Protein AF-A0A957X1T7-F1 (afdb_monomer)

Structure (mmCIF, N/CA/C/O backbone):
data_AF-A0A957X1T7-F1
#
_entry.id   AF-A0A957X1T7-F1
#
loop_
_atom_site.group_PDB
_atom_site.id
_atom_site.type_symbol
_atom_site.label_atom_id
_atom_site.label_alt_id
_atom_site.label_comp_id
_atom_site.label_asym_id
_atom_site.label_entity_id
_atom_site.label_seq_id
_atom_site.pdbx_PDB_ins_code
_atom_site.Cartn_x
_atom_site.Cartn_y
_atom_site.Cartn_z
_atom_site.occupancy
_atom_site.B_iso_or_equiv
_atom_site.auth_seq_id
_atom_site.auth_comp_id
_atom_site.auth_asym_id
_atom_site.auth_atom_id
_atom_site.pdbx_PDB_model_num
ATOM 1 N N . ARG A 1 1 ? -14.589 39.639 -14.408 1.00 33.56 1 ARG A N 1
ATOM 2 C CA . ARG A 1 1 ? -14.908 38.896 -15.650 1.00 33.56 1 ARG A CA 1
ATOM 3 C C . ARG A 1 1 ? -14.016 37.658 -15.663 1.00 33.56 1 ARG A C 1
ATOM 5 O O . ARG A 1 1 ? -12.829 37.805 -15.428 1.00 33.56 1 ARG A O 1
ATOM 12 N N . SER A 1 2 ? -14.650 36.498 -15.809 1.00 40.44 2 SER A N 1
ATOM 13 C CA . SER A 1 2 ? -14.153 35.128 -16.058 1.00 40.44 2 SER A CA 1
ATOM 14 C C . SER A 1 2 ? -13.157 35.053 -17.248 1.00 40.44 2 SER A C 1
ATOM 16 O O . SER A 1 2 ? -13.002 36.063 -17.928 1.00 40.44 2 SER A O 1
ATOM 18 N N . VAL A 1 3 ? -12.431 33.973 -17.596 1.00 33.75 3 VAL A N 1
ATOM 19 C CA . VAL A 1 3 ? -12.669 32.506 -17.584 1.00 33.75 3 VAL A CA 1
ATOM 20 C C . VAL A 1 3 ? -11.302 31.768 -17.697 1.00 33.75 3 VAL A C 1
ATOM 22 O O . VAL A 1 3 ? -10.344 32.360 -18.188 1.00 33.75 3 VAL A O 1
ATOM 25 N N . GLY A 1 4 ? -11.216 30.502 -17.260 1.00 40.44 4 GLY A N 1
ATOM 26 C CA . GLY A 1 4 ? -9.993 29.682 -17.194 1.00 40.44 4 GLY A CA 1
ATOM 27 C C . GLY A 1 4 ? -9.458 29.046 -18.488 1.00 40.44 4 GLY A C 1
ATOM 28 O O . GLY A 1 4 ? -10.036 29.173 -19.564 1.00 40.44 4 GLY A O 1
ATOM 29 N N . LEU A 1 5 ? -8.340 28.324 -18.335 1.00 37.88 5 LEU A N 1
ATOM 30 C CA . LEU A 1 5 ? -7.711 27.476 -19.354 1.00 37.88 5 LEU A CA 1
ATOM 31 C C . LEU A 1 5 ? -7.152 26.209 -18.676 1.00 37.88 5 LEU A C 1
ATOM 33 O O . LEU A 1 5 ? -5.966 26.085 -18.393 1.00 37.88 5 LEU A O 1
ATOM 37 N N . GLY A 1 6 ? -8.052 25.288 -18.345 1.00 34.44 6 GLY A N 1
ATOM 38 C CA . GLY A 1 6 ? -7.732 23.913 -17.975 1.00 34.44 6 GLY A CA 1
ATOM 39 C C . GLY A 1 6 ? -8.401 22.968 -18.971 1.00 34.44 6 GLY A C 1
ATOM 40 O O . GLY A 1 6 ? -9.507 23.250 -19.425 1.00 34.44 6 GLY A O 1
ATOM 41 N N . ALA A 1 7 ? -7.726 21.857 -19.266 1.00 33.38 7 ALA A N 1
ATOM 42 C CA . ALA A 1 7 ? -8.172 20.719 -20.077 1.00 33.38 7 ALA A CA 1
ATOM 43 C C . ALA A 1 7 ? -8.191 20.900 -21.610 1.00 33.38 7 ALA A C 1
ATOM 45 O O . ALA A 1 7 ? -9.208 21.229 -22.212 1.00 33.38 7 ALA A O 1
ATOM 46 N N . ALA A 1 8 ? -7.079 20.524 -22.252 1.00 32.62 8 ALA A N 1
ATOM 47 C CA . ALA A 1 8 ? -7.104 19.887 -23.570 1.00 32.62 8 ALA A CA 1
ATOM 48 C C . ALA A 1 8 ? -5.805 19.103 -23.820 1.00 32.62 8 ALA A C 1
ATOM 50 O O . ALA A 1 8 ? -4.896 19.605 -24.464 1.00 32.62 8 ALA A O 1
ATOM 51 N N . TYR A 1 9 ? -5.729 17.861 -23.345 1.00 32.88 9 TYR A N 1
ATOM 52 C CA . TYR A 1 9 ? -4.928 16.826 -24.006 1.00 32.88 9 TYR A CA 1
ATOM 53 C C . TYR A 1 9 ? -5.680 15.505 -23.896 1.00 32.88 9 TYR A C 1
ATOM 55 O O . TYR A 1 9 ? -5.432 14.678 -23.027 1.00 32.88 9 TYR A O 1
ATOM 63 N N . TYR A 1 10 ? -6.664 15.337 -24.778 1.00 31.23 10 TYR A N 1
ATOM 64 C CA . TYR A 1 10 ? -7.275 14.040 -25.022 1.00 31.23 10 TYR A CA 1
ATOM 65 C C . TYR A 1 10 ? -6.931 13.588 -26.436 1.00 31.23 10 TYR A C 1
ATOM 67 O O . TYR A 1 10 ? -7.211 14.284 -27.407 1.00 31.23 10 TYR A O 1
ATOM 75 N N . GLY A 1 11 ? -6.378 12.380 -26.509 1.00 36.84 11 GLY A N 1
ATOM 76 C CA . GLY A 1 11 ? -6.602 11.450 -27.604 1.00 36.84 11 GLY A CA 1
ATOM 77 C C . GLY A 1 11 ? -5.792 11.673 -28.873 1.00 36.84 11 GLY A C 1
ATOM 78 O O . GLY A 1 11 ? -6.264 12.325 -29.789 1.00 36.84 11 GLY A O 1
ATOM 79 N N . MET A 1 12 ? -4.682 10.946 -29.004 1.00 37.78 12 MET A N 1
ATOM 80 C CA . MET A 1 12 ? -4.426 10.142 -30.205 1.00 37.78 12 MET A CA 1
ATOM 81 C C . MET A 1 12 ? -3.361 9.078 -29.925 1.00 37.78 12 MET A C 1
ATOM 83 O O . MET A 1 12 ? -2.168 9.334 -29.991 1.00 37.78 12 MET A O 1
ATOM 87 N N . ALA A 1 13 ? -3.804 7.845 -29.693 1.00 39.22 13 ALA A N 1
ATOM 88 C CA . ALA A 1 13 ? -3.001 6.667 -29.998 1.00 39.22 13 ALA A CA 1
ATOM 89 C C . ALA A 1 13 ? -3.938 5.569 -30.508 1.00 39.22 13 ALA A C 1
ATOM 91 O O . ALA A 1 13 ? -4.373 4.678 -29.783 1.00 39.22 13 ALA A O 1
ATOM 92 N N . ARG A 1 14 ? -4.303 5.663 -31.790 1.00 44.81 14 ARG A N 1
ATOM 93 C CA . ARG A 1 14 ? -4.906 4.549 -32.521 1.00 44.81 14 ARG A CA 1
ATOM 94 C C . ARG A 1 14 ? -3.991 4.160 -33.673 1.00 44.81 14 ARG A C 1
ATOM 96 O O . ARG A 1 14 ? -3.631 4.997 -34.487 1.00 44.81 14 ARG A O 1
ATOM 103 N N . LYS A 1 15 ? -3.761 2.847 -33.758 1.00 50.69 15 LYS A N 1
ATOM 104 C CA . LYS A 1 15 ? -3.201 2.086 -34.885 1.00 50.69 15 LYS A CA 1
ATOM 105 C C . LYS A 1 15 ? -1.721 2.319 -35.196 1.00 50.69 15 LYS A C 1
ATOM 107 O O . LYS A 1 15 ? -1.357 3.100 -36.062 1.00 50.69 15 LYS A O 1
ATOM 112 N N . GLY A 1 16 ? -0.897 1.443 -34.637 1.00 36.62 16 GLY A N 1
ATOM 113 C CA . GLY A 1 16 ? 0.382 1.069 -35.221 1.00 36.62 16 GLY A CA 1
ATOM 114 C C . GLY A 1 16 ? 0.704 -0.356 -34.807 1.00 36.62 16 GLY A C 1
ATOM 115 O O . GLY A 1 16 ? 0.506 -0.718 -33.652 1.00 36.62 16 GLY A O 1
ATOM 116 N N . ARG A 1 17 ? 1.162 -1.180 -35.748 1.00 48.28 17 ARG A N 1
ATOM 117 C CA . ARG A 1 17 ? 1.794 -2.481 -35.491 1.00 48.28 17 ARG A CA 1
ATOM 118 C C . ARG A 1 17 ? 3.130 -2.253 -34.767 1.00 48.28 17 ARG A C 1
ATOM 120 O O . ARG A 1 17 ? 4.188 -2.438 -35.351 1.00 48.28 17 ARG A O 1
ATOM 127 N N . GLY A 1 18 ? 3.068 -1.756 -33.538 1.00 37.31 18 GLY A N 1
ATOM 128 C CA . GLY A 1 18 ? 4.209 -1.557 -32.661 1.00 37.31 18 GLY A CA 1
ATOM 129 C C . GLY A 1 18 ? 4.284 -2.727 -31.700 1.00 37.31 18 GLY A C 1
ATOM 130 O O . GLY A 1 18 ? 3.260 -3.172 -31.183 1.00 37.31 18 GLY A O 1
ATOM 131 N N . ILE A 1 19 ? 5.488 -3.244 -31.492 1.00 38.28 19 ILE A N 1
ATOM 132 C CA . ILE A 1 19 ? 5.805 -4.146 -30.388 1.00 38.28 19 ILE A CA 1
ATOM 133 C C . ILE A 1 19 ? 5.172 -3.542 -29.126 1.00 38.28 19 ILE A C 1
ATOM 135 O O . ILE A 1 19 ? 5.505 -2.420 -28.750 1.00 38.28 19 ILE A O 1
ATOM 139 N N . ARG A 1 20 ? 4.201 -4.239 -28.523 1.00 45.84 20 ARG A N 1
ATOM 140 C CA . ARG A 1 20 ? 3.650 -3.870 -27.215 1.00 45.84 20 ARG A CA 1
ATOM 141 C C . ARG A 1 20 ? 4.754 -4.137 -26.202 1.00 45.84 20 ARG A C 1
ATOM 143 O O . ARG A 1 20 ? 4.846 -5.237 -25.670 1.00 45.84 20 ARG A O 1
ATOM 150 N N . ILE A 1 21 ? 5.632 -3.160 -26.001 1.00 49.94 21 ILE A N 1
ATOM 151 C CA . ILE A 1 21 ? 6.463 -3.118 -24.806 1.00 49.94 21 ILE A CA 1
ATOM 152 C C . ILE A 1 21 ? 5.452 -2.930 -23.673 1.00 49.94 21 ILE A C 1
ATOM 154 O O . ILE A 1 21 ? 4.909 -1.839 -23.522 1.00 49.94 21 ILE A O 1
ATOM 158 N N . ARG A 1 22 ? 5.098 -4.006 -22.959 1.00 55.72 22 ARG A N 1
ATOM 159 C CA . ARG A 1 22 ? 4.449 -3.844 -21.656 1.00 55.72 22 ARG A CA 1
ATOM 160 C C . ARG A 1 22 ? 5.495 -3.177 -20.781 1.00 55.72 22 ARG A C 1
ATOM 162 O O . ARG A 1 22 ? 6.548 -3.771 -20.550 1.00 55.72 22 ARG A O 1
ATOM 169 N N . ALA A 1 23 ? 5.276 -1.918 -20.424 1.00 64.12 23 ALA A N 1
ATOM 170 C CA . ALA A 1 23 ? 6.195 -1.236 -19.539 1.00 64.12 23 ALA A CA 1
ATOM 171 C C . ALA A 1 23 ? 5.948 -1.820 -18.144 1.00 64.12 23 ALA A C 1
ATOM 173 O O . ALA A 1 23 ? 4.824 -1.827 -17.654 1.00 64.12 23 ALA A O 1
ATOM 174 N N . GLY A 1 24 ? 6.971 -2.416 -17.537 1.00 75.00 24 GLY A N 1
ATOM 175 C CA . GLY A 1 24 ? 6.911 -2.736 -16.114 1.00 75.00 24 GLY A CA 1
ATOM 176 C C . GLY A 1 24 ? 7.012 -1.452 -15.293 1.00 75.00 24 GLY A C 1
ATOM 177 O O . GLY A 1 24 ? 7.504 -0.435 -15.791 1.00 75.00 24 GLY A O 1
ATOM 178 N N . ALA A 1 25 ? 6.590 -1.495 -14.031 1.00 82.06 25 ALA A N 1
ATOM 179 C CA . ALA A 1 25 ? 6.826 -0.406 -13.091 1.00 82.06 25 ALA A CA 1
ATOM 180 C C . ALA A 1 25 ? 8.323 -0.037 -13.068 1.00 82.06 25 ALA A C 1
ATOM 182 O O . ALA A 1 25 ? 9.179 -0.887 -12.820 1.00 82.06 25 ALA A O 1
ATOM 183 N N . SER A 1 26 ? 8.656 1.224 -13.355 1.00 81.50 26 SER A N 1
ATOM 184 C CA . SER A 1 26 ? 10.048 1.700 -13.424 1.00 81.50 26 SER A CA 1
ATOM 185 C C . SER A 1 26 ? 10.650 2.034 -12.056 1.00 81.50 26 SER A C 1
ATOM 187 O O . SER A 1 26 ? 11.849 2.296 -11.959 1.00 81.50 26 SER A O 1
ATOM 189 N N . ARG A 1 27 ? 9.824 2.021 -11.009 1.00 88.19 27 ARG A N 1
ATOM 190 C CA . ARG A 1 27 ? 10.167 2.258 -9.605 1.00 88.19 27 ARG A CA 1
ATOM 191 C C . ARG A 1 27 ? 9.433 1.231 -8.751 1.00 88.19 27 ARG A C 1
ATOM 193 O O . ARG A 1 27 ? 8.393 0.722 -9.174 1.00 88.19 27 ARG A O 1
ATOM 200 N N . THR A 1 28 ? 9.953 0.965 -7.561 1.00 91.75 28 THR A N 1
ATOM 201 C CA . THR A 1 28 ? 9.211 0.207 -6.549 1.00 91.75 28 THR A CA 1
ATOM 202 C C . THR A 1 28 ? 8.353 1.184 -5.760 1.00 91.75 28 THR A C 1
ATOM 204 O O . THR A 1 28 ? 8.869 2.214 -5.326 1.00 91.75 28 THR A O 1
ATOM 207 N N . TYR A 1 29 ? 7.064 0.892 -5.589 1.00 92.56 29 TYR A N 1
ATOM 208 C CA . TYR A 1 29 ? 6.151 1.733 -4.813 1.00 92.56 29 TYR A CA 1
ATOM 209 C C . TYR A 1 29 ? 5.771 1.066 -3.499 1.00 92.56 29 TYR A C 1
ATOM 211 O O . TYR A 1 29 ? 5.510 -0.140 -3.447 1.00 92.56 29 TYR A O 1
ATOM 219 N N . TYR A 1 30 ? 5.673 1.887 -2.459 1.00 94.00 30 TYR A N 1
ATOM 220 C CA . TYR A 1 30 ? 5.377 1.472 -1.100 1.00 94.00 30 TYR A CA 1
ATOM 221 C C . TYR A 1 30 ? 4.229 2.301 -0.534 1.00 94.00 30 TYR A C 1
ATOM 223 O O . TYR A 1 30 ? 4.070 3.467 -0.883 1.00 94.00 30 TYR A O 1
ATOM 231 N N . ILE A 1 31 ? 3.440 1.709 0.354 1.00 93.12 31 ILE A N 1
ATOM 232 C CA . ILE A 1 31 ? 2.449 2.429 1.152 1.00 93.12 31 ILE A CA 1
ATOM 233 C C . ILE A 1 31 ? 2.961 2.560 2.588 1.00 93.12 31 ILE A C 1
ATOM 235 O O . ILE A 1 31 ? 3.438 1.584 3.171 1.00 93.12 31 ILE A O 1
ATOM 239 N N . GLY A 1 32 ? 2.878 3.764 3.147 1.00 91.06 32 GLY A N 1
ATOM 240 C CA . GLY A 1 32 ? 3.154 4.014 4.556 1.00 91.06 32 GLY A CA 1
ATOM 241 C C . GLY A 1 32 ? 2.121 3.310 5.435 1.00 91.06 32 GLY A C 1
ATOM 242 O O . GLY A 1 32 ? 0.916 3.476 5.244 1.00 91.06 32 GLY A O 1
ATOM 243 N N . VAL A 1 33 ? 2.593 2.514 6.388 1.00 88.19 33 VAL A N 1
ATOM 244 C CA . VAL A 1 33 ? 1.789 1.834 7.404 1.00 88.19 33 VAL A CA 1
ATOM 245 C C . VAL A 1 33 ? 2.346 2.172 8.782 1.00 88.19 33 VAL A C 1
ATOM 247 O O . VAL A 1 33 ? 3.559 2.149 9.002 1.00 88.19 33 VAL A O 1
ATOM 250 N N . GLU A 1 34 ? 1.470 2.510 9.725 1.00 81.19 34 GLU A N 1
ATOM 251 C CA . GLU A 1 34 ? 1.898 2.809 11.091 1.00 81.19 34 GLU A CA 1
ATOM 252 C C . GLU A 1 34 ? 2.437 1.551 11.779 1.00 81.19 34 GLU A C 1
ATOM 254 O O . GLU A 1 34 ? 1.847 0.467 11.714 1.00 81.19 34 GLU A O 1
ATOM 259 N N . SER A 1 35 ? 3.573 1.697 12.458 1.00 69.44 35 SER A N 1
ATOM 260 C CA . SER A 1 35 ? 4.174 0.606 13.218 1.00 69.44 35 SER A CA 1
ATOM 261 C C . SER A 1 35 ? 3.359 0.295 14.470 1.00 69.44 35 SER A C 1
ATOM 263 O O . SER A 1 35 ? 3.017 1.191 15.236 1.00 69.44 35 SER A O 1
ATOM 265 N N . SER A 1 36 ? 3.147 -0.989 14.772 1.00 64.56 36 SER A N 1
ATOM 266 C CA . SER A 1 36 ? 2.538 -1.431 16.042 1.00 64.56 36 SER A CA 1
ATOM 267 C C . SER A 1 36 ? 3.488 -1.338 17.250 1.00 64.56 36 SER A C 1
ATOM 269 O O . SER A 1 36 ? 3.258 -1.986 18.273 1.00 64.56 36 SER A O 1
ATOM 271 N N . MET A 1 37 ? 4.589 -0.588 17.137 1.00 63.03 37 MET A N 1
ATOM 272 C CA . MET A 1 37 ? 5.552 -0.429 18.224 1.00 63.03 37 MET A CA 1
ATOM 273 C C . MET A 1 37 ? 4.969 0.477 19.319 1.00 63.03 37 MET A C 1
ATOM 275 O O . MET A 1 37 ? 4.277 1.446 19.002 1.00 63.03 37 MET A O 1
ATOM 279 N N . PRO A 1 38 ? 5.241 0.203 20.609 1.00 56.69 38 PRO A N 1
ATOM 280 C CA . PRO A 1 38 ? 4.801 1.075 21.690 1.00 56.69 38 PRO A CA 1
ATOM 281 C C . PRO A 1 38 ? 5.328 2.494 21.466 1.00 56.69 38 PRO A C 1
ATOM 283 O O . PRO A 1 38 ? 6.535 2.682 21.312 1.00 56.69 38 PRO A O 1
ATOM 286 N N . ALA A 1 39 ? 4.438 3.487 21.470 1.00 62.75 39 ALA A N 1
ATOM 287 C CA . ALA A 1 39 ? 4.844 4.882 21.374 1.00 62.75 39 ALA A CA 1
ATOM 288 C C . ALA A 1 39 ? 5.774 5.224 22.550 1.00 62.75 39 ALA A C 1
ATOM 290 O O . ALA A 1 39 ? 5.378 5.152 23.717 1.00 62.75 39 ALA A O 1
ATOM 291 N N . VAL A 1 40 ? 7.022 5.578 22.245 1.00 72.62 40 VAL A N 1
ATOM 292 C CA . VAL A 1 40 ? 7.978 6.059 23.244 1.00 72.62 40 VAL A CA 1
ATOM 293 C C . VAL A 1 40 ? 7.771 7.569 23.394 1.00 72.62 40 VAL A C 1
ATOM 295 O O . VAL A 1 40 ? 7.888 8.289 22.402 1.00 72.62 40 VAL A O 1
ATOM 298 N N . PRO A 1 41 ? 7.473 8.090 24.600 1.00 69.69 41 PRO A N 1
ATOM 299 C CA . PRO A 1 41 ? 7.277 9.523 24.799 1.00 69.69 41 PRO A CA 1
ATOM 300 C C . PRO A 1 41 ? 8.472 10.338 24.285 1.00 69.69 41 PRO A C 1
ATOM 302 O O . PRO A 1 41 ? 9.603 10.129 24.718 1.00 69.69 41 PRO A O 1
ATOM 305 N N . GLY A 1 42 ? 8.214 11.276 23.37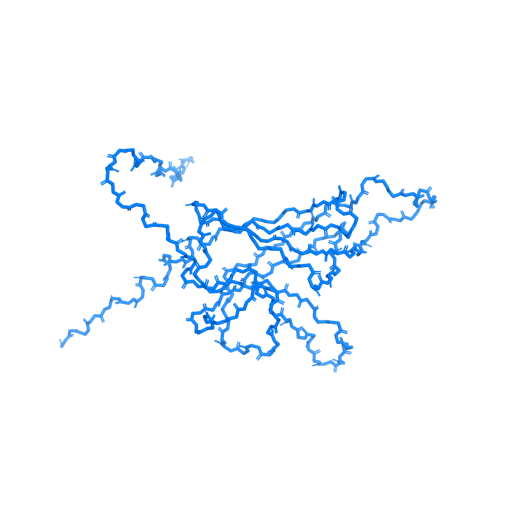1 1.00 72.50 42 GLY A N 1
ATOM 306 C CA . GLY A 1 42 ? 9.239 12.136 22.770 1.00 72.50 42 GLY A CA 1
ATOM 307 C C . GLY A 1 42 ? 9.896 11.591 21.496 1.00 72.50 42 GLY A C 1
ATOM 308 O O . GLY A 1 42 ? 10.692 12.313 20.901 1.00 72.50 42 GLY A O 1
ATOM 309 N N . ILE A 1 43 ? 9.550 10.378 21.051 1.00 68.00 43 ILE A N 1
ATOM 310 C CA . ILE A 1 43 ? 9.973 9.822 19.758 1.00 68.00 43 ILE A CA 1
ATOM 311 C C . ILE A 1 43 ? 8.715 9.612 18.901 1.00 68.00 43 ILE A C 1
ATOM 313 O O . ILE A 1 43 ? 7.795 8.930 19.358 1.00 68.00 43 ILE A O 1
ATOM 317 N N . PRO A 1 44 ? 8.624 10.202 17.694 1.00 63.16 44 PRO A N 1
ATOM 318 C CA . PRO A 1 44 ? 7.501 9.936 16.802 1.00 63.16 44 PRO A CA 1
ATOM 319 C C . PRO A 1 44 ? 7.473 8.450 16.432 1.00 63.16 44 PRO A C 1
ATOM 321 O O . PRO A 1 44 ? 8.519 7.845 16.193 1.00 63.16 44 PRO A O 1
ATOM 324 N N . THR A 1 45 ? 6.281 7.854 16.404 1.00 65.00 45 THR A N 1
ATOM 325 C CA . THR A 1 45 ? 6.106 6.458 15.997 1.00 65.00 45 THR A CA 1
ATOM 326 C C . THR A 1 45 ? 6.616 6.300 14.562 1.00 65.00 45 THR A C 1
ATOM 328 O O . THR A 1 45 ? 6.168 7.044 13.687 1.00 65.00 45 THR A O 1
ATOM 331 N N . PRO A 1 46 ? 7.560 5.383 14.294 1.00 71.31 46 PRO A N 1
ATOM 332 C CA . PRO A 1 46 ? 8.112 5.235 12.956 1.00 71.31 46 PRO A CA 1
ATOM 333 C C . PRO A 1 46 ? 7.036 4.741 11.982 1.00 71.31 46 PRO A C 1
ATOM 335 O O . PRO A 1 46 ? 6.244 3.849 12.308 1.00 71.31 46 PRO A O 1
ATOM 338 N N . VAL A 1 47 ? 7.015 5.315 10.778 1.00 82.00 47 VAL A N 1
ATOM 339 C CA . VAL A 1 47 ? 6.171 4.853 9.669 1.00 82.00 47 VAL A CA 1
ATOM 340 C C . VAL A 1 47 ? 6.955 3.817 8.876 1.00 82.00 47 VAL A C 1
ATOM 342 O O . VAL A 1 47 ? 8.015 4.112 8.320 1.00 82.00 47 VAL A O 1
ATOM 345 N N . ASN A 1 48 ? 6.418 2.606 8.807 1.00 89.81 48 ASN A N 1
ATOM 346 C CA . ASN A 1 48 ? 6.988 1.529 8.014 1.00 89.81 48 ASN A CA 1
ATOM 347 C C . ASN A 1 48 ? 6.482 1.626 6.573 1.00 89.81 48 ASN A C 1
ATOM 349 O O . ASN A 1 48 ? 5.341 2.009 6.329 1.00 89.81 48 ASN A O 1
ATOM 353 N N . ALA A 1 49 ? 7.313 1.257 5.604 1.00 91.69 49 ALA A N 1
ATOM 354 C CA . ALA A 1 49 ? 6.951 1.278 4.194 1.00 91.69 49 ALA A CA 1
ATOM 355 C C . ALA A 1 49 ? 6.689 -0.144 3.698 1.00 91.69 49 ALA A C 1
ATOM 357 O O . ALA A 1 49 ? 7.573 -0.996 3.719 1.00 91.69 49 ALA A O 1
ATOM 358 N N . LEU A 1 50 ? 5.473 -0.424 3.239 1.00 93.44 50 LEU A N 1
ATOM 359 C CA . LEU A 1 50 ? 5.109 -1.729 2.696 1.00 93.44 50 LEU A CA 1
ATOM 360 C C . LEU A 1 50 ? 5.161 -1.706 1.169 1.00 93.44 50 LEU A C 1
ATOM 362 O O . LEU A 1 50 ? 4.399 -0.968 0.550 1.00 93.44 50 LEU A O 1
ATOM 366 N N . CYS A 1 51 ? 5.992 -2.551 0.562 1.00 94.12 51 CYS A N 1
ATOM 367 C CA . CYS A 1 51 ? 6.078 -2.700 -0.887 1.00 94.12 51 CYS A CA 1
ATOM 368 C C . CYS A 1 51 ? 4.733 -3.179 -1.446 1.00 94.12 51 CYS A C 1
ATOM 370 O O . CYS A 1 51 ? 4.266 -4.276 -1.136 1.00 94.12 51 CYS A O 1
ATOM 372 N N . VAL A 1 52 ? 4.102 -2.351 -2.276 1.00 93.25 52 VAL A N 1
ATOM 373 C CA . VAL A 1 52 ? 2.834 -2.666 -2.948 1.00 93.25 52 VAL A CA 1
ATOM 374 C C . VAL A 1 52 ? 3.022 -2.892 -4.440 1.00 93.25 52 VAL A C 1
ATOM 376 O O . VAL A 1 52 ? 2.250 -3.635 -5.034 1.00 93.25 52 VAL A O 1
ATOM 379 N N . VAL A 1 53 ? 4.047 -2.308 -5.058 1.00 92.81 53 VAL A N 1
ATOM 380 C CA . VAL A 1 53 ? 4.364 -2.517 -6.476 1.00 92.81 53 VAL A CA 1
ATOM 381 C C . VAL A 1 53 ? 5.861 -2.769 -6.604 1.00 92.81 53 VAL A C 1
ATOM 383 O O . VAL A 1 53 ? 6.628 -1.809 -6.537 1.00 92.81 53 VAL A O 1
ATOM 386 N N . PRO A 1 54 ? 6.285 -4.024 -6.811 1.00 91.94 54 PRO A N 1
ATOM 387 C CA . PRO A 1 54 ? 7.676 -4.352 -7.096 1.00 91.94 54 PRO A CA 1
ATOM 388 C C . PRO A 1 54 ? 8.166 -3.709 -8.392 1.00 91.94 54 PRO A C 1
ATOM 390 O O . PRO A 1 54 ? 7.403 -3.539 -9.352 1.00 91.94 54 PRO A O 1
ATOM 393 N N . PHE A 1 55 ? 9.465 -3.422 -8.461 1.00 89.25 55 PHE A N 1
ATOM 394 C CA . PHE A 1 55 ? 10.100 -3.016 -9.711 1.00 89.25 55 PHE A CA 1
ATOM 395 C C . PHE A 1 55 ? 9.843 -4.052 -10.817 1.00 89.25 55 PHE A C 1
ATOM 397 O O . PHE A 1 55 ? 9.964 -5.260 -10.619 1.00 89.25 55 PHE A O 1
ATOM 404 N N . GLY A 1 56 ? 9.499 -3.573 -12.011 1.00 85.00 56 GLY A N 1
ATOM 405 C CA . GLY A 1 56 ? 9.224 -4.421 -13.166 1.00 85.00 56 GLY A CA 1
ATOM 406 C C . GLY A 1 56 ? 7.850 -5.095 -13.162 1.00 85.00 56 GLY A C 1
ATOM 407 O O . GLY A 1 56 ? 7.558 -5.819 -14.113 1.00 85.00 56 GLY A O 1
ATOM 408 N N . MET A 1 57 ? 6.991 -4.844 -12.164 1.00 86.06 57 MET A N 1
ATOM 409 C CA . MET A 1 57 ? 5.610 -5.336 -12.159 1.00 86.06 57 MET A CA 1
ATOM 410 C C . MET A 1 57 ? 4.885 -4.893 -13.438 1.00 86.06 57 MET A C 1
ATOM 412 O O . MET A 1 57 ? 4.801 -3.699 -13.725 1.00 86.06 57 MET A O 1
ATOM 416 N N . GLU A 1 58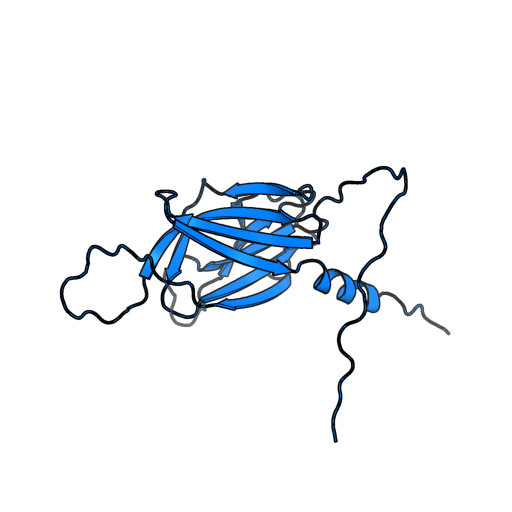 ? 4.404 -5.853 -14.233 1.00 83.94 58 GLU A N 1
ATOM 417 C CA . GLU A 1 58 ? 3.805 -5.569 -15.541 1.00 83.94 58 GLU A CA 1
ATOM 418 C C . GLU A 1 58 ? 2.491 -4.783 -15.392 1.00 83.94 58 GLU A C 1
ATOM 420 O O . GLU A 1 58 ? 1.626 -5.135 -14.584 1.00 83.94 58 GLU A O 1
ATOM 425 N N . GLU A 1 59 ? 2.297 -3.753 -16.218 1.00 81.88 59 GLU A N 1
ATOM 426 C CA . GLU A 1 59 ? 1.013 -3.050 -16.325 1.00 81.88 59 GLU A CA 1
ATOM 427 C C . GLU A 1 59 ? -0.152 -4.034 -16.551 1.00 81.88 59 GLU A C 1
ATOM 429 O O . GLU A 1 59 ? -0.092 -4.949 -17.377 1.00 81.88 59 GLU A O 1
ATOM 434 N N . GLY A 1 60 ? -1.237 -3.835 -15.806 1.00 82.75 60 GLY A N 1
ATOM 435 C CA . GLY A 1 60 ? -2.429 -4.680 -15.817 1.00 82.75 60 GLY A CA 1
ATOM 436 C C . GLY A 1 60 ? -2.374 -5.877 -14.863 1.00 82.75 60 GLY A C 1
ATOM 437 O O . GLY A 1 60 ? -3.406 -6.530 -14.685 1.00 82.75 60 GLY A O 1
ATOM 438 N N . THR A 1 61 ? -1.228 -6.153 -14.231 1.00 83.94 61 THR A N 1
ATOM 439 C CA . THR A 1 61 ? -1.094 -7.209 -13.215 1.00 83.94 61 THR A CA 1
ATOM 440 C C . THR A 1 61 ? -1.460 -6.714 -11.821 1.00 83.94 61 THR A C 1
ATOM 442 O O . THR A 1 61 ? -1.445 -5.513 -11.545 1.00 83.94 61 THR A O 1
ATOM 445 N N . SER A 1 62 ? -1.819 -7.654 -10.947 1.00 90.44 62 SER A N 1
ATOM 446 C CA . SER A 1 62 ? -2.154 -7.403 -9.547 1.00 90.44 62 SER A CA 1
ATOM 447 C C . SER A 1 62 ? -1.285 -8.242 -8.617 1.00 90.44 62 SER A C 1
ATOM 449 O O . SER A 1 62 ? -0.944 -9.375 -8.963 1.00 90.44 62 SER A O 1
ATOM 451 N N . ALA A 1 63 ? -0.977 -7.713 -7.436 1.00 90.81 63 ALA A N 1
ATOM 452 C CA . ALA A 1 63 ? -0.289 -8.431 -6.372 1.00 90.81 63 ALA A CA 1
ATOM 453 C C . ALA A 1 63 ? -1.188 -8.525 -5.131 1.00 90.81 63 ALA A C 1
ATOM 455 O O . ALA A 1 63 ? -1.730 -7.526 -4.657 1.00 90.81 63 ALA A O 1
ATOM 456 N N . ASP A 1 64 ? -1.339 -9.742 -4.612 1.00 92.81 64 ASP A N 1
ATOM 457 C CA . ASP A 1 64 ? -2.125 -10.042 -3.417 1.00 92.81 64 ASP A CA 1
ATOM 458 C C . ASP A 1 64 ? -1.182 -10.173 -2.213 1.00 92.81 64 ASP A C 1
ATOM 460 O O . ASP A 1 64 ? -0.425 -11.137 -2.115 1.00 92.81 64 ASP A O 1
ATOM 464 N N . ILE A 1 65 ? -1.256 -9.238 -1.268 1.00 92.19 65 ILE A N 1
ATOM 465 C CA . ILE A 1 65 ? -0.452 -9.224 -0.040 1.00 92.19 65 ILE A CA 1
ATOM 466 C C . ILE A 1 65 ? -1.284 -9.852 1.081 1.00 92.19 65 ILE A C 1
ATOM 468 O O . ILE A 1 65 ? -1.886 -9.162 1.903 1.00 92.19 65 ILE A O 1
ATOM 472 N N . ARG A 1 66 ? -1.367 -11.187 1.087 1.00 89.94 66 ARG A N 1
ATOM 473 C CA . ARG A 1 66 ? -2.164 -11.965 2.064 1.00 89.94 66 ARG A CA 1
ATOM 474 C C . ARG A 1 66 ? -1.363 -12.460 3.263 1.00 89.94 66 ARG A C 1
ATOM 476 O O . ARG A 1 66 ? -1.933 -12.964 4.223 1.00 89.94 66 ARG A O 1
ATOM 483 N N . GLN A 1 67 ? -0.043 -12.342 3.199 1.00 85.75 67 GLN A N 1
ATOM 484 C CA . GLN A 1 67 ? 0.885 -12.774 4.241 1.00 85.75 67 GLN A CA 1
ATOM 485 C C . GLN A 1 67 ? 0.871 -11.877 5.488 1.00 85.75 67 GLN A C 1
ATOM 487 O O . GLN A 1 67 ? 1.470 -12.238 6.498 1.00 85.75 67 GLN A O 1
ATOM 492 N N . LYS A 1 68 ? 0.230 -10.704 5.417 1.00 84.19 68 LYS A N 1
ATOM 493 C CA . LYS A 1 68 ? 0.154 -9.717 6.497 1.00 84.19 68 LYS A CA 1
ATOM 494 C C . LYS A 1 68 ? -1.264 -9.162 6.601 1.00 84.19 68 LYS A C 1
ATOM 496 O O . LYS A 1 68 ? -1.951 -9.007 5.593 1.00 84.19 68 LYS A O 1
ATOM 501 N N . GLU A 1 69 ? -1.663 -8.852 7.826 1.00 86.44 69 GLU A N 1
ATOM 502 C CA . GLU A 1 69 ? -2.924 -8.188 8.144 1.00 86.44 69 GLU A CA 1
ATOM 503 C C . GLU A 1 69 ? -2.621 -6.780 8.665 1.00 86.44 69 GLU A C 1
ATOM 505 O O . GLU A 1 69 ? -1.685 -6.583 9.440 1.00 86.44 69 GLU A O 1
ATOM 510 N N . PHE A 1 70 ? -3.420 -5.810 8.234 1.00 88.12 70 PHE A N 1
ATOM 511 C CA . PHE A 1 70 ? -3.301 -4.401 8.595 1.00 88.12 70 PHE A CA 1
ATOM 512 C C . PHE A 1 70 ? -4.600 -3.927 9.240 1.00 88.12 70 PHE A C 1
ATOM 514 O O . PHE A 1 70 ? -5.679 -4.393 8.880 1.00 88.12 70 PHE A O 1
ATOM 521 N N . GLY A 1 71 ? -4.514 -2.998 10.189 1.00 87.94 71 GLY A N 1
ATOM 522 C CA . GLY A 1 71 ? -5.692 -2.342 10.752 1.00 87.94 71 GLY A CA 1
ATOM 523 C C . GLY A 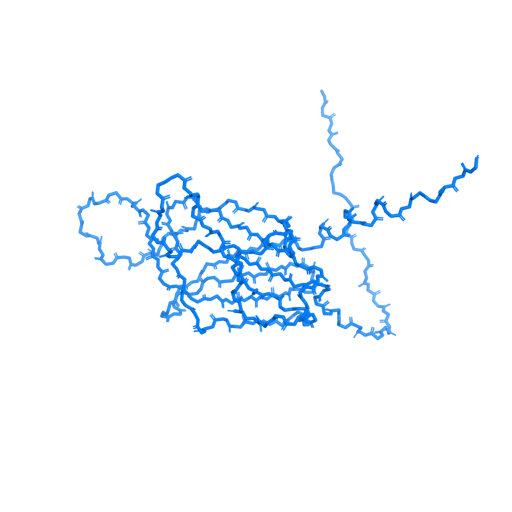1 71 ? -6.116 -1.167 9.876 1.00 87.94 71 GLY A C 1
ATOM 524 O O . GLY A 1 71 ? -5.401 -0.174 9.806 1.00 87.94 71 GLY A O 1
ATOM 525 N N . LEU A 1 72 ? -7.271 -1.262 9.220 1.00 87.81 72 LEU A N 1
ATOM 526 C CA . LEU A 1 72 ? -7.847 -0.154 8.462 1.00 87.81 72 LEU A CA 1
ATOM 527 C C . LEU A 1 72 ? -8.782 0.661 9.350 1.00 87.81 72 LEU A C 1
ATOM 529 O O . LEU A 1 72 ? -9.801 0.137 9.802 1.00 87.81 72 LEU A O 1
ATOM 533 N N . VAL A 1 73 ? -8.456 1.936 9.5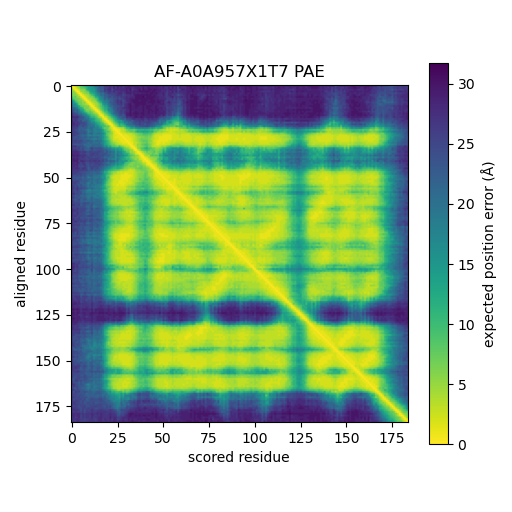55 1.00 85.56 73 VAL A N 1
ATOM 534 C CA . VAL A 1 73 ? -9.312 2.892 10.265 1.00 85.56 73 VAL A CA 1
ATOM 535 C C . VAL A 1 73 ? -10.433 3.369 9.334 1.00 85.56 73 VAL A C 1
ATOM 537 O O . VAL A 1 73 ? -10.185 3.831 8.221 1.00 85.56 73 VAL A O 1
ATOM 540 N N . LEU A 1 74 ? -11.677 3.244 9.790 1.00 85.00 74 LEU A N 1
ATOM 541 C CA . LEU A 1 74 ? -12.897 3.635 9.087 1.00 85.00 74 LEU A CA 1
ATOM 542 C C . LEU A 1 74 ? -13.702 4.618 9.933 1.00 85.00 74 LEU A C 1
ATOM 544 O O . LEU A 1 74 ? -13.719 4.519 11.159 1.00 85.00 74 LEU A O 1
ATOM 548 N N . GLY A 1 75 ? -14.442 5.510 9.278 1.00 80.56 75 GLY A N 1
ATOM 549 C CA . GLY A 1 75 ? -15.313 6.477 9.950 1.00 80.56 75 GLY A CA 1
ATOM 550 C C . GLY A 1 75 ? -14.623 7.769 10.391 1.00 80.56 75 GLY A C 1
ATOM 551 O O . GLY A 1 75 ? -15.324 8.703 10.764 1.00 80.56 75 GLY A O 1
ATOM 552 N N . GLU A 1 76 ? -13.305 7.892 10.246 1.00 82.06 76 GLU A N 1
ATOM 553 C CA . GLU A 1 76 ? -12.550 9.144 10.415 1.00 82.06 76 GLU A CA 1
ATOM 554 C C . GLU A 1 76 ? -11.587 9.378 9.232 1.00 82.06 76 GLU A C 1
ATOM 556 O O . GLU A 1 76 ? -11.311 8.429 8.487 1.00 82.06 76 GLU A O 1
ATOM 561 N N . PRO A 1 77 ? -11.136 10.624 8.986 1.00 83.56 77 PRO A N 1
ATOM 562 C CA . PRO A 1 77 ? -10.127 10.911 7.970 1.00 83.56 77 PRO A CA 1
ATOM 563 C C . PRO A 1 77 ? -8.825 10.158 8.262 1.00 83.56 77 PRO A C 1
ATOM 565 O O . PRO A 1 77 ? -8.269 10.280 9.349 1.00 83.56 77 PRO A O 1
ATOM 568 N N . ALA A 1 78 ? -8.340 9.395 7.285 1.00 84.19 78 ALA A N 1
ATOM 569 C CA . ALA A 1 78 ? -7.082 8.666 7.360 1.00 84.19 78 ALA A CA 1
ATOM 570 C C . ALA A 1 78 ? -6.119 9.166 6.277 1.00 84.19 78 ALA A C 1
ATOM 572 O O . ALA A 1 78 ? -6.526 9.439 5.143 1.00 84.19 78 ALA A O 1
ATOM 573 N N . VAL A 1 79 ? -4.839 9.273 6.630 1.00 87.94 79 VAL A N 1
ATOM 574 C CA . VAL A 1 79 ? -3.777 9.700 5.714 1.00 87.94 79 VAL A CA 1
ATOM 575 C C . VAL A 1 79 ? -3.065 8.471 5.161 1.00 87.94 79 VAL A C 1
ATOM 577 O O . VAL A 1 79 ? -2.568 7.632 5.907 1.00 87.94 79 VAL A O 1
ATOM 580 N N . PHE A 1 80 ? -2.997 8.385 3.838 1.00 89.38 80 PHE A N 1
ATOM 581 C CA . PHE A 1 80 ? -2.299 7.344 3.098 1.00 89.38 80 PHE A CA 1
ATOM 582 C C . PHE A 1 80 ? -1.136 7.971 2.339 1.00 89.38 80 PHE A C 1
ATOM 584 O O . PHE A 1 80 ? -1.337 8.814 1.463 1.00 89.38 80 PHE A O 1
ATOM 591 N N . GLN A 1 81 ? 0.079 7.547 2.668 1.00 90.81 81 GLN A N 1
ATOM 592 C CA . GLN A 1 81 ? 1.303 8.057 2.063 1.00 90.81 81 GLN A CA 1
ATOM 593 C C . GLN A 1 81 ? 1.844 7.034 1.065 1.00 90.81 81 GLN A C 1
ATOM 595 O O . GLN A 1 81 ? 2.201 5.919 1.444 1.00 90.81 81 GLN A O 1
ATOM 600 N N . LEU A 1 82 ? 1.886 7.404 -0.213 1.00 91.38 82 LEU A N 1
ATOM 601 C CA . LEU A 1 82 ? 2.558 6.633 -1.248 1.00 91.38 82 LEU A CA 1
ATOM 602 C C . LEU A 1 82 ? 4.015 7.083 -1.338 1.00 91.38 82 LEU A C 1
ATOM 604 O O . LEU A 1 82 ? 4.305 8.257 -1.570 1.00 91.38 82 LEU A O 1
ATOM 608 N N . LEU A 1 83 ? 4.912 6.121 -1.211 1.00 92.25 83 LEU A N 1
ATOM 609 C CA . LEU A 1 83 ? 6.354 6.280 -1.297 1.00 92.25 83 LEU A CA 1
ATOM 610 C C . LEU A 1 83 ? 6.867 5.548 -2.544 1.00 92.25 83 LEU A C 1
ATOM 612 O O . LEU A 1 83 ? 6.236 4.603 -3.031 1.00 92.25 83 LEU A O 1
ATOM 616 N N . ALA A 1 84 ? 8.029 5.938 -3.053 1.00 91.62 84 ALA A N 1
ATOM 617 C CA . ALA A 1 84 ? 8.708 5.227 -4.128 1.00 91.62 84 ALA A CA 1
ATOM 618 C C . ALA A 1 84 ? 10.215 5.157 -3.906 1.00 91.62 84 ALA A C 1
ATOM 620 O O . ALA A 1 84 ? 10.812 6.038 -3.297 1.00 91.62 84 ALA A O 1
ATOM 621 N N . SER A 1 85 ? 10.836 4.117 -4.460 1.00 90.94 85 SER A N 1
ATOM 622 C CA . SER A 1 85 ? 12.288 3.971 -4.494 1.00 90.94 85 SER A CA 1
ATOM 623 C C . SER A 1 85 ? 12.804 3.814 -5.916 1.00 90.94 85 SER A C 1
ATOM 625 O O . SER A 1 85 ? 12.242 3.073 -6.729 1.00 90.94 85 SER A O 1
ATOM 627 N N . ASN A 1 86 ? 13.926 4.480 -6.189 1.00 87.12 86 ASN A N 1
ATOM 628 C CA . ASN A 1 86 ? 14.716 4.309 -7.410 1.00 87.12 86 ASN A CA 1
ATOM 629 C C . ASN A 1 86 ? 15.867 3.301 -7.237 1.00 87.12 86 ASN A C 1
ATOM 631 O O . ASN A 1 86 ? 16.386 2.777 -8.227 1.00 87.12 86 ASN A O 1
ATOM 635 N N . THR A 1 87 ? 16.272 3.025 -5.997 1.00 86.81 87 THR A N 1
ATOM 636 C CA . THR A 1 87 ? 17.428 2.182 -5.657 1.00 86.81 87 THR A CA 1
ATOM 637 C C . THR A 1 87 ? 17.006 0.764 -5.282 1.00 86.81 87 THR A C 1
ATOM 639 O O . THR A 1 87 ? 17.655 -0.197 -5.703 1.00 86.81 87 THR A O 1
ATOM 642 N N . ARG A 1 88 ? 15.885 0.612 -4.567 1.00 90.06 88 ARG A N 1
ATOM 643 C CA . ARG A 1 88 ? 15.379 -0.682 -4.094 1.00 90.06 88 ARG A CA 1
ATOM 644 C C . ARG A 1 88 ? 14.554 -1.393 -5.162 1.00 90.06 88 ARG A C 1
ATOM 646 O O . ARG A 1 88 ? 13.340 -1.245 -5.242 1.00 90.06 88 ARG A O 1
ATOM 653 N N . LYS A 1 89 ? 15.223 -2.156 -6.029 1.00 87.94 89 LYS A N 1
ATOM 654 C CA . LYS A 1 89 ? 14.598 -2.869 -7.168 1.00 87.94 89 LYS A CA 1
ATOM 655 C C . LYS A 1 89 ? 14.363 -4.362 -6.929 1.00 87.94 89 LYS A C 1
ATOM 657 O O . LYS A 1 89 ? 13.902 -5.051 -7.832 1.00 87.94 89 LYS A O 1
ATOM 662 N N . THR A 1 90 ? 14.743 -4.865 -5.761 1.00 88.50 90 THR A N 1
ATOM 663 C CA . THR A 1 90 ? 14.697 -6.294 -5.417 1.00 88.50 90 THR A CA 1
ATOM 664 C C . THR A 1 90 ? 13.576 -6.651 -4.453 1.00 88.50 90 THR A C 1
ATOM 666 O O . THR A 1 90 ? 13.340 -7.836 -4.249 1.00 88.50 90 THR A O 1
ATOM 669 N N . ASP A 1 91 ? 12.915 -5.652 -3.870 1.00 91.69 91 ASP A N 1
ATOM 670 C CA . ASP A 1 91 ? 11.901 -5.860 -2.840 1.00 91.69 91 ASP A CA 1
ATOM 671 C C . ASP A 1 91 ? 10.632 -6.463 -3.458 1.00 91.69 91 ASP A C 1
ATOM 673 O O . ASP A 1 91 ? 10.121 -5.989 -4.483 1.00 91.69 91 ASP A O 1
ATOM 677 N N . GLU A 1 92 ? 10.106 -7.508 -2.823 1.00 91.88 92 GLU A N 1
ATOM 678 C CA . GLU A 1 92 ? 8.910 -8.210 -3.290 1.00 91.88 92 GLU A CA 1
ATOM 679 C C . GLU A 1 92 ? 7.620 -7.621 -2.698 1.00 91.88 92 GLU A C 1
ATOM 681 O O . GLU A 1 92 ? 7.621 -6.898 -1.699 1.00 91.88 92 GLU A O 1
ATOM 686 N N . ALA A 1 93 ? 6.476 -7.937 -3.311 1.00 92.00 93 ALA A N 1
ATOM 687 C CA . ALA A 1 93 ? 5.188 -7.430 -2.849 1.00 92.00 93 ALA A CA 1
ATOM 688 C C . ALA A 1 93 ? 4.891 -7.912 -1.418 1.00 92.00 93 ALA A C 1
ATOM 690 O O . ALA A 1 93 ? 4.869 -9.110 -1.129 1.00 92.00 93 ALA A O 1
ATOM 691 N N . GLY A 1 94 ? 4.616 -6.961 -0.527 1.00 91.00 94 GLY A N 1
ATOM 692 C CA . GLY A 1 94 ? 4.369 -7.168 0.895 1.00 91.00 94 GLY A CA 1
ATOM 693 C C . GLY A 1 94 ? 5.618 -7.226 1.774 1.00 91.00 94 GLY A C 1
ATOM 694 O O . GLY A 1 94 ? 5.491 -7.480 2.977 1.00 91.00 94 GLY A O 1
ATOM 695 N N . GLU A 1 95 ? 6.801 -6.978 1.213 1.00 92.31 95 GLU A N 1
ATOM 696 C CA . GLU A 1 95 ? 7.999 -6.684 1.994 1.00 92.31 95 GLU A CA 1
ATOM 697 C C . GLU A 1 95 ? 7.822 -5.364 2.755 1.00 92.31 95 GLU A C 1
ATOM 699 O O . GLU A 1 95 ? 7.266 -4.400 2.230 1.00 92.31 95 GLU A O 1
ATOM 704 N N . THR A 1 96 ? 8.239 -5.330 4.020 1.00 90.88 96 THR A N 1
ATOM 705 C CA . THR A 1 96 ? 8.143 -4.140 4.872 1.00 90.88 96 THR A CA 1
ATOM 706 C C . THR A 1 96 ? 9.542 -3.609 5.123 1.00 90.88 96 THR A C 1
ATOM 708 O O . THR A 1 96 ? 10.389 -4.346 5.623 1.00 90.88 96 THR A O 1
ATOM 711 N N . VAL A 1 97 ? 9.760 -2.341 4.801 1.00 89.50 97 VAL A N 1
ATOM 712 C CA . VAL A 1 97 ? 11.006 -1.625 5.045 1.00 89.50 97 VAL A CA 1
ATOM 713 C C . VAL A 1 97 ? 10.791 -0.693 6.230 1.00 89.50 97 VAL A C 1
ATOM 715 O O . VAL A 1 97 ? 9.902 0.161 6.222 1.00 89.50 97 VAL A O 1
ATOM 718 N N . GLU A 1 98 ? 11.593 -0.895 7.264 1.00 88.06 98 GLU A N 1
ATOM 719 C CA . GLU A 1 98 ? 11.647 -0.055 8.461 1.00 88.06 98 GLU A CA 1
ATOM 720 C C . GLU A 1 98 ? 12.860 0.877 8.346 1.00 88.06 98 GLU A C 1
ATOM 722 O O . GLU A 1 98 ? 13.828 0.521 7.676 1.0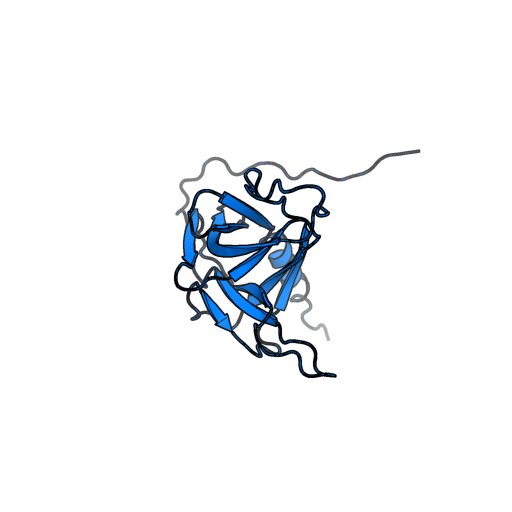0 88.06 98 GLU A O 1
ATOM 727 N N . ASP A 1 99 ? 12.813 2.047 8.990 1.00 80.75 99 ASP A N 1
ATOM 728 C CA . ASP A 1 99 ? 13.939 3.002 9.055 1.00 80.75 99 ASP A CA 1
ATOM 729 C C . ASP A 1 99 ? 14.588 3.295 7.687 1.00 80.75 99 ASP A C 1
ATOM 731 O O . ASP A 1 99 ? 15.803 3.300 7.513 1.00 80.75 99 ASP A O 1
ATOM 735 N N . TRP A 1 100 ? 13.752 3.523 6.676 1.00 81.38 100 TRP A N 1
ATOM 736 C CA . TRP A 1 100 ? 14.166 3.652 5.278 1.00 81.38 100 TRP A CA 1
ATOM 737 C C . TRP A 1 100 ? 14.924 4.953 4.943 1.00 81.38 100 TRP A C 1
ATOM 739 O O . TRP A 1 100 ? 15.282 5.157 3.786 1.00 81.38 100 TRP A O 1
ATOM 749 N N . ASN A 1 101 ? 15.182 5.814 5.935 1.00 78.94 101 ASN A N 1
ATOM 750 C CA . ASN A 1 101 ? 15.949 7.061 5.844 1.00 78.94 101 ASN A CA 1
ATOM 751 C C . ASN A 1 101 ? 15.716 7.837 4.521 1.00 78.94 101 ASN A C 1
ATOM 753 O O . ASN A 1 101 ? 14.590 8.230 4.246 1.00 78.94 101 ASN A O 1
ATOM 757 N N . ASP A 1 102 ? 16.745 8.033 3.688 1.00 80.50 102 ASP A N 1
ATOM 758 C CA . ASP A 1 102 ? 16.657 8.727 2.391 1.00 80.50 102 ASP A CA 1
ATOM 759 C C . ASP A 1 102 ? 16.476 7.761 1.191 1.00 80.50 102 ASP A C 1
ATOM 761 O O . ASP A 1 102 ? 16.663 8.146 0.038 1.00 80.50 102 ASP A O 1
ATOM 765 N N . GLU A 1 103 ? 16.181 6.474 1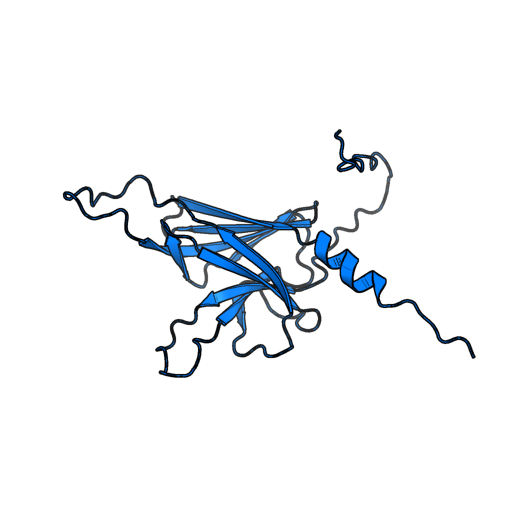.423 1.00 86.38 103 GLU A N 1
ATOM 766 C CA . GLU A 1 103 ? 16.035 5.470 0.350 1.00 86.38 103 GLU A CA 1
ATOM 767 C C . GLU A 1 103 ? 14.658 5.486 -0.331 1.00 86.38 103 GLU A C 1
ATOM 769 O O . GLU A 1 103 ? 14.510 4.967 -1.449 1.00 86.38 103 GLU A O 1
ATOM 774 N N . LEU A 1 104 ? 13.651 6.035 0.354 1.00 89.81 104 LEU A N 1
ATOM 775 C CA . LEU A 1 104 ? 12.296 6.201 -0.158 1.00 89.81 104 LEU A CA 1
ATOM 776 C C . LEU A 1 104 ? 11.947 7.681 -0.222 1.00 89.81 104 LEU A C 1
ATOM 778 O O . LEU A 1 104 ? 12.234 8.453 0.687 1.00 89.81 104 LEU A O 1
ATOM 782 N N . GLU A 1 105 ? 11.267 8.050 -1.294 1.00 89.19 105 GLU A N 1
ATOM 783 C CA . GLU A 1 105 ? 10.768 9.397 -1.507 1.00 89.19 105 GLU A CA 1
ATOM 784 C C . GLU A 1 105 ? 9.251 9.388 -1.453 1.00 89.19 105 GLU A C 1
ATOM 786 O O . GLU A 1 105 ? 8.594 8.491 -1.989 1.00 89.19 105 GLU A O 1
ATOM 791 N N . GLU A 1 106 ? 8.681 10.416 -0.839 1.00 88.56 106 GLU A N 1
ATOM 792 C CA . GLU A 1 106 ? 7.247 10.626 -0.876 1.00 88.56 106 GLU A CA 1
ATOM 793 C C . GLU A 1 106 ? 6.788 11.063 -2.263 1.00 88.56 106 GLU A C 1
ATOM 795 O O . GLU A 1 106 ? 7.234 12.069 -2.806 1.00 88.56 106 GLU A O 1
ATOM 800 N N . VAL A 1 107 ? 5.853 10.294 -2.813 1.00 87.88 107 VAL A N 1
ATOM 801 C CA . VAL A 1 107 ? 5.240 10.553 -4.115 1.00 87.88 107 VAL A CA 1
ATOM 802 C C . VAL A 1 107 ? 3.964 11.363 -3.935 1.00 87.88 107 VAL A C 1
ATOM 804 O O . VAL A 1 107 ? 3.735 12.351 -4.628 1.00 87.88 107 VAL A O 1
ATOM 807 N N . VAL A 1 108 ? 3.091 10.917 -3.031 1.00 87.94 108 VAL A N 1
ATOM 808 C CA . VAL A 1 108 ? 1.820 11.586 -2.752 1.00 87.94 108 VAL A CA 1
ATOM 809 C C . VAL A 1 108 ? 1.308 11.215 -1.367 1.00 87.94 108 VAL A C 1
ATOM 811 O O . VAL A 1 108 ? 1.353 10.055 -0.965 1.00 87.94 108 VAL A O 1
ATOM 814 N N . GLN A 1 109 ? 0.751 12.199 -0.668 1.00 88.12 109 GLN A N 1
ATOM 815 C CA . GLN A 1 109 ? -0.096 11.987 0.500 1.00 88.12 109 GLN A CA 1
ATOM 816 C C . GLN A 1 109 ? -1.555 12.213 0.116 1.00 88.12 109 GLN A C 1
ATOM 818 O O . GLN A 1 109 ? -1.899 13.222 -0.501 1.00 88.12 109 GLN A O 1
ATOM 823 N N . MET A 1 110 ? -2.417 11.276 0.492 1.00 85.56 110 MET A N 1
ATOM 824 C CA . MET A 1 110 ? -3.858 11.375 0.309 1.00 85.56 110 MET A CA 1
ATOM 825 C C . MET A 1 110 ? -4.553 11.253 1.659 1.00 85.56 110 MET A C 1
ATOM 827 O O . MET A 1 110 ? -4.447 10.224 2.318 1.00 85.56 110 MET A O 1
ATOM 831 N N . GLU A 1 111 ? -5.317 12.271 2.037 1.00 89.19 111 GLU A N 1
ATOM 832 C CA . GLU A 1 111 ? -6.255 12.185 3.153 1.00 89.19 111 GLU A CA 1
ATOM 833 C C . GLU A 1 111 ? -7.631 11.772 2.620 1.00 89.19 111 GLU A C 1
ATOM 835 O O . GLU A 1 111 ? -8.172 12.401 1.707 1.00 89.19 111 GLU A O 1
ATOM 840 N N . THR A 1 112 ? -8.198 10.692 3.155 1.00 86.06 112 THR A N 1
ATOM 841 C CA . THR A 1 112 ? -9.547 10.248 2.794 1.00 86.06 112 THR A CA 1
ATOM 842 C C . THR A 1 112 ? -10.236 9.548 3.957 1.00 86.06 112 THR A C 1
ATOM 844 O O . THR A 1 112 ? -9.608 8.849 4.749 1.00 86.06 112 THR A O 1
ATOM 847 N N . GLN A 1 113 ? -11.550 9.725 4.062 1.00 86.81 113 GLN A N 1
ATOM 848 C CA . GLN A 1 113 ? -12.377 9.054 5.059 1.00 86.81 113 GLN A CA 1
ATOM 849 C C . GLN A 1 113 ? -13.074 7.863 4.409 1.00 86.81 113 GLN A C 1
ATOM 851 O O . GLN A 1 113 ? -13.934 8.017 3.539 1.00 86.81 113 GLN A O 1
ATOM 856 N N . LEU A 1 114 ? -12.722 6.662 4.857 1.00 85.56 114 LEU A N 1
ATOM 857 C CA . LEU A 1 114 ? -13.335 5.438 4.362 1.00 85.56 114 LEU A CA 1
ATOM 858 C C . LEU A 1 114 ? -14.617 5.125 5.151 1.00 85.56 114 LEU A C 1
ATOM 860 O O . LEU A 1 114 ? -14.605 5.172 6.387 1.00 85.56 114 LEU A O 1
ATOM 864 N N . PRO A 1 115 ? -15.737 4.813 4.471 1.00 79.12 115 PRO A N 1
ATOM 865 C CA . PRO A 1 115 ? -17.002 4.562 5.145 1.00 79.12 115 PRO A CA 1
ATOM 866 C C . PRO A 1 115 ? -16.937 3.270 5.975 1.00 79.12 115 PRO A C 1
ATOM 868 O O . PRO A 1 115 ? -16.361 2.276 5.514 1.00 79.12 115 PRO A O 1
ATOM 871 N N . PRO A 1 116 ? -17.546 3.249 7.174 1.00 76.06 116 PRO A N 1
ATOM 872 C CA . PRO A 1 116 ? -17.651 2.038 7.976 1.00 76.06 116 PRO A CA 1
ATOM 873 C C . PRO A 1 116 ? -18.542 0.984 7.292 1.00 76.06 116 PRO A C 1
ATOM 875 O O . PRO A 1 116 ? -19.356 1.317 6.424 1.00 76.06 116 PRO A O 1
ATOM 878 N N . PRO A 1 117 ? -18.409 -0.298 7.673 1.00 71.06 117 PRO A N 1
ATOM 879 C CA . PRO A 1 117 ? -19.243 -1.369 7.143 1.00 71.06 117 PRO A CA 1
ATOM 880 C C . PRO A 1 117 ? -20.736 -1.158 7.462 1.00 71.06 117 PRO A C 1
ATOM 882 O O . PRO A 1 117 ? -21.060 -0.781 8.587 1.00 71.06 117 PRO A O 1
ATOM 885 N N . PRO A 1 118 ? -21.657 -1.450 6.520 1.00 63.66 118 PRO A N 1
ATOM 886 C CA . PRO A 1 118 ? -23.092 -1.211 6.704 1.00 63.66 118 PRO A CA 1
ATOM 887 C C . PRO A 1 118 ? -23.772 -2.170 7.696 1.00 63.66 118 PRO A C 1
ATOM 889 O O . PRO A 1 118 ? -24.798 -1.815 8.262 1.00 63.66 118 PRO A O 1
ATOM 892 N N . ASN A 1 119 ? -23.215 -3.366 7.920 1.00 59.84 119 ASN A N 1
ATOM 893 C CA . ASN A 1 119 ? -23.836 -4.430 8.720 1.00 59.84 119 ASN A CA 1
ATOM 894 C C . ASN A 1 119 ? -23.172 -4.566 10.092 1.00 59.84 119 ASN A C 1
ATOM 896 O O . ASN A 1 119 ? -22.683 -5.641 10.440 1.00 59.84 119 ASN A O 1
ATOM 900 N N . ARG A 1 120 ? -23.083 -3.478 10.856 1.00 58.25 120 ARG A N 1
ATOM 901 C CA . ARG A 1 120 ? -22.643 -3.615 12.241 1.00 58.25 120 ARG A CA 1
ATOM 902 C C . ARG A 1 120 ? -23.810 -4.141 13.069 1.00 58.25 120 ARG A C 1
ATOM 904 O O . ARG A 1 120 ? -24.798 -3.444 13.241 1.00 58.25 120 ARG A O 1
ATOM 911 N N . GLU A 1 121 ? -23.682 -5.371 13.557 1.00 51.44 121 GLU A N 1
ATOM 912 C CA . GLU A 1 121 ? -24.651 -5.992 14.471 1.00 51.44 121 GLU A CA 1
ATOM 913 C C . GLU A 1 121 ? -24.643 -5.320 15.860 1.00 51.44 121 GLU A C 1
ATOM 915 O O . GLU A 1 121 ? -25.574 -5.504 16.637 1.00 51.44 121 GLU A O 1
ATOM 920 N N . ASP A 1 122 ? -23.655 -4.458 16.140 1.00 48.56 122 ASP A N 1
ATOM 921 C CA . ASP A 1 122 ? -23.624 -3.557 17.299 1.00 48.56 122 ASP A CA 1
ATOM 922 C C . ASP A 1 122 ? -24.567 -2.341 17.112 1.00 48.56 122 ASP A C 1
ATOM 924 O O . ASP A 1 122 ? -24.185 -1.191 17.332 1.00 48.56 122 ASP A O 1
ATOM 928 N N . GLU A 1 123 ? -25.823 -2.579 16.721 1.00 47.91 123 GLU A N 1
ATOM 929 C CA . GLU A 1 123 ? -26.942 -1.632 16.881 1.00 47.91 123 GLU A CA 1
ATOM 930 C C . GLU A 1 123 ? -27.442 -1.597 18.347 1.00 47.91 123 GLU A C 1
ATOM 932 O O . GLU A 1 123 ? -28.602 -1.281 18.627 1.00 47.91 123 GLU A O 1
ATOM 937 N N . GLU A 1 124 ? -26.581 -1.889 19.329 1.00 43.53 124 GLU A N 1
ATOM 938 C CA . GLU A 1 124 ? -26.871 -1.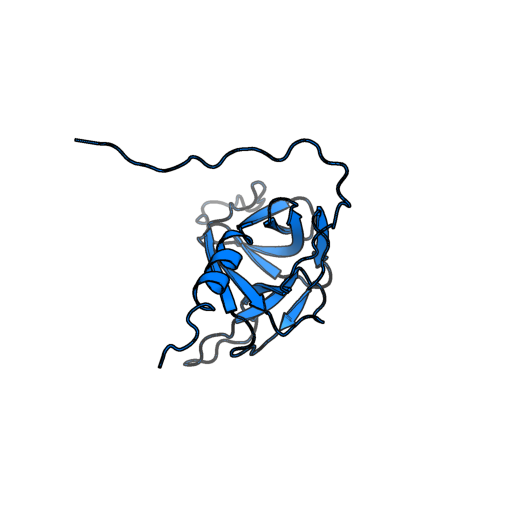574 20.727 1.00 43.53 124 GLU A CA 1
ATOM 939 C C . GLU A 1 124 ? -26.720 -0.062 20.952 1.00 43.53 124 GLU A C 1
ATOM 941 O O . GLU A 1 124 ? -25.658 0.475 21.249 1.00 43.53 124 GLU A O 1
ATOM 946 N N . ALA A 1 125 ? -27.850 0.622 20.772 1.00 43.78 125 ALA A N 1
ATOM 947 C CA . ALA A 1 125 ? -28.262 1.821 21.492 1.00 43.78 125 ALA A CA 1
ATOM 948 C C . ALA A 1 125 ? -27.172 2.888 21.740 1.00 43.78 125 ALA A C 1
ATOM 950 O O . ALA A 1 125 ? -26.639 3.033 22.838 1.00 43.78 125 ALA A O 1
ATOM 951 N N . GLY A 1 126 ? -26.965 3.761 20.751 1.00 45.34 126 GLY A N 1
ATOM 952 C CA . GLY A 1 126 ? -26.508 5.130 21.019 1.00 45.34 126 GLY A CA 1
ATOM 953 C C . GLY A 1 126 ? -25.009 5.335 21.240 1.00 45.34 126 GLY A C 1
ATOM 954 O O . GLY A 1 126 ? -24.627 6.398 21.734 1.00 45.34 126 GLY A O 1
ATOM 955 N N . ALA A 1 127 ? -24.151 4.392 20.848 1.00 45.38 127 ALA A N 1
ATOM 956 C CA . ALA A 1 127 ? -22.730 4.689 20.701 1.00 45.38 127 ALA A CA 1
ATOM 957 C C . ALA A 1 127 ? -22.527 5.652 19.509 1.00 45.38 127 ALA A C 1
ATOM 959 O O . ALA A 1 127 ? -23.126 5.439 18.450 1.00 45.38 127 ALA A O 1
ATOM 960 N N . PRO A 1 128 ? -21.723 6.725 19.647 1.00 45.47 128 PRO A N 1
ATOM 961 C CA . PRO A 1 128 ? -21.393 7.585 18.514 1.00 45.47 128 PRO A CA 1
ATOM 962 C C . PRO A 1 128 ? -20.788 6.733 17.395 1.00 45.47 128 PRO A C 1
ATOM 964 O O . PRO A 1 128 ? -20.150 5.721 17.683 1.00 45.47 128 PRO A O 1
ATOM 967 N N . THR A 1 129 ? -20.975 7.147 16.138 1.00 54.66 129 THR A N 1
ATOM 968 C CA . THR A 1 129 ? -20.275 6.621 14.954 1.00 54.66 129 THR A CA 1
ATOM 969 C C . THR A 1 129 ? -18.765 6.803 15.145 1.00 54.66 129 THR A C 1
ATOM 971 O O . THR A 1 129 ? -18.168 7.751 14.647 1.00 54.66 129 THR A O 1
ATOM 974 N N . GLY A 1 130 ? -18.173 5.967 15.990 1.00 56.84 130 GLY A N 1
ATOM 975 C CA . GLY A 1 130 ? -16.786 6.022 16.401 1.00 56.84 130 GLY A CA 1
ATOM 976 C C . GLY A 1 130 ? -15.918 5.366 15.350 1.00 56.84 130 GLY A C 1
ATOM 977 O O . GLY A 1 130 ? -16.372 4.510 14.579 1.00 56.84 130 GLY A O 1
ATOM 978 N N . SER A 1 131 ? -14.657 5.772 15.317 1.00 68.75 131 SER A N 1
ATOM 979 C CA . SER A 1 131 ? -13.706 5.145 14.428 1.00 68.75 131 SER A CA 1
ATOM 980 C C . SER A 1 131 ? -13.591 3.654 14.696 1.00 68.75 131 SER A C 1
ATOM 982 O O . SER A 1 131 ? -13.712 3.163 15.820 1.00 68.75 131 SER A O 1
ATOM 984 N N . THR A 1 132 ? -13.465 2.902 13.612 1.00 78.25 132 THR A N 1
ATOM 985 C CA . THR A 1 132 ? -13.447 1.445 13.642 1.00 78.25 132 THR A CA 1
ATOM 986 C C . THR A 1 132 ? -12.229 0.944 12.922 1.00 78.25 132 THR A C 1
ATOM 988 O O . THR A 1 132 ? -11.991 1.330 11.785 1.00 78.25 132 THR A O 1
ATOM 991 N N . ILE A 1 133 ? -11.507 0.037 13.567 1.00 83.50 133 ILE A N 1
ATOM 992 C CA . ILE A 1 133 ? -10.341 -0.614 12.988 1.00 83.50 133 ILE A CA 1
ATOM 993 C C . ILE A 1 133 ? -10.756 -2.015 12.541 1.00 83.50 133 ILE A C 1
ATOM 995 O O . ILE A 1 133 ? -11.198 -2.817 13.363 1.00 83.50 133 ILE A O 1
ATOM 999 N N . ILE A 1 134 ? -10.630 -2.308 11.245 1.00 84.56 134 ILE A N 1
ATOM 1000 C CA . ILE A 1 134 ? -10.927 -3.632 10.674 1.00 84.56 134 ILE A CA 1
ATOM 1001 C C . ILE A 1 134 ? -9.634 -4.276 10.165 1.00 84.56 134 ILE A C 1
ATOM 1003 O O . ILE A 1 134 ? -8.877 -3.605 9.464 1.00 84.56 134 ILE A O 1
ATOM 1007 N N . PRO A 1 135 ? -9.375 -5.565 10.459 1.00 88.44 135 PRO A N 1
ATOM 1008 C CA . PRO A 1 135 ? -8.256 -6.286 9.867 1.00 88.44 135 PRO A CA 1
ATOM 1009 C C . PRO A 1 135 ? -8.487 -6.519 8.366 1.00 88.44 135 PRO A C 1
ATOM 1011 O O . PRO A 1 135 ? -9.469 -7.151 7.953 1.00 88.44 135 PRO A O 1
ATOM 1014 N N . VAL A 1 136 ? -7.559 -6.022 7.553 1.00 90.12 136 VAL A N 1
ATOM 1015 C CA . VAL A 1 136 ? -7.567 -6.126 6.092 1.00 90.12 136 VAL A CA 1
ATOM 1016 C C . VAL A 1 136 ? -6.259 -6.715 5.572 1.00 90.12 136 VAL A C 1
ATOM 1018 O O . VAL A 1 136 ? -5.196 -6.527 6.159 1.00 90.12 136 VAL A O 1
ATOM 1021 N N . TRP A 1 137 ? -6.328 -7.391 4.435 1.00 92.94 137 TRP A N 1
ATOM 1022 C CA . TRP A 1 137 ? -5.174 -7.654 3.579 1.00 92.94 137 TRP A CA 1
ATOM 1023 C C . TRP A 1 137 ? -5.198 -6.677 2.401 1.00 92.94 137 TRP A C 1
ATOM 1025 O O . TRP A 1 137 ? -6.233 -6.070 2.105 1.00 92.94 137 TRP A O 1
ATOM 1035 N N . LEU A 1 138 ? -4.058 -6.494 1.738 1.00 93.50 138 LEU A N 1
ATOM 1036 C CA . LEU A 1 138 ? -3.935 -5.517 0.659 1.00 93.50 138 LEU A CA 1
ATOM 1037 C C . LEU A 1 138 ? -3.833 -6.206 -0.699 1.00 93.50 138 LEU A C 1
ATOM 1039 O O . LEU A 1 138 ? -3.155 -7.220 -0.851 1.00 93.50 138 LEU A O 1
ATOM 1043 N N . GLN A 1 139 ? -4.485 -5.630 -1.699 1.00 93.94 139 GLN A N 1
ATOM 1044 C CA . GLN A 1 139 ? -4.302 -5.975 -3.102 1.00 93.94 139 GLN A CA 1
ATOM 1045 C C . GLN A 1 139 ? -3.868 -4.728 -3.845 1.00 93.94 139 GLN A C 1
ATOM 1047 O O . GLN A 1 139 ? -4.536 -3.704 -3.754 1.00 93.94 139 GLN A O 1
ATOM 1052 N N . SER A 1 140 ? -2.797 -4.808 -4.614 1.00 93.56 140 SER A N 1
ATOM 1053 C CA . SER A 1 140 ? -2.370 -3.722 -5.488 1.00 93.56 140 SER A CA 1
ATOM 1054 C C . SER A 1 140 ? -2.550 -4.112 -6.947 1.00 93.56 140 SER A C 1
ATOM 1056 O O . SER A 1 140 ? -2.480 -5.287 -7.315 1.00 93.56 140 SER A O 1
ATOM 1058 N N . LYS A 1 141 ? -2.782 -3.123 -7.804 1.00 91.56 141 LYS A N 1
ATOM 1059 C CA . LYS A 1 141 ? -2.788 -3.290 -9.254 1.00 91.56 141 LYS A CA 1
ATOM 1060 C C . LYS A 1 141 ? -2.286 -2.023 -9.915 1.00 91.56 141 LYS A C 1
ATOM 1062 O O . LYS A 1 141 ? -2.757 -0.930 -9.614 1.00 91.56 141 LYS A O 1
ATOM 1067 N N . VAL A 1 142 ? -1.375 -2.182 -10.864 1.00 88.62 142 VAL A N 1
ATOM 1068 C CA . VAL A 1 142 ? -0.947 -1.078 -11.725 1.00 88.62 142 VAL A CA 1
ATOM 1069 C C . VAL A 1 142 ? -1.760 -1.139 -13.005 1.00 88.62 142 VAL A C 1
ATOM 1071 O O . VAL A 1 142 ? -1.814 -2.168 -13.676 1.00 88.62 142 VAL A O 1
ATOM 1074 N N . THR A 1 143 ? -2.425 -0.047 -13.351 1.00 84.81 143 THR A N 1
ATOM 1075 C CA . THR A 1 143 ? -3.205 0.055 -14.588 1.00 84.81 143 THR A CA 1
ATOM 1076 C C . THR A 1 143 ? -2.337 0.518 -15.759 1.00 84.81 143 THR A C 1
ATOM 1078 O O . THR A 1 143 ? -1.341 1.211 -15.572 1.00 84.81 143 THR A O 1
ATOM 1081 N N . GLU A 1 144 ? -2.757 0.204 -16.989 1.00 79.06 144 GLU A N 1
ATOM 1082 C CA . GLU A 1 144 ? -2.091 0.641 -18.236 1.00 79.06 144 GLU A CA 1
ATOM 1083 C C . GLU A 1 144 ? -2.051 2.173 -18.409 1.00 79.06 144 GLU A C 1
ATOM 1085 O O . GLU A 1 144 ? -1.324 2.700 -19.250 1.00 79.06 144 GLU A O 1
ATOM 1090 N N . ILE A 1 145 ? -2.863 2.906 -17.640 1.00 75.25 145 ILE A N 1
ATOM 1091 C CA . ILE A 1 145 ? -2.893 4.372 -17.652 1.00 75.25 145 ILE A CA 1
ATOM 1092 C C . ILE A 1 145 ? -1.961 4.992 -16.603 1.00 75.25 145 ILE A C 1
ATOM 1094 O O . ILE A 1 145 ? -1.889 6.215 -16.518 1.00 75.25 145 ILE A O 1
ATOM 1098 N N . GLY A 1 146 ? -1.218 4.182 -15.839 1.00 76.69 146 GLY A N 1
ATOM 1099 C CA . GLY A 1 146 ? -0.314 4.678 -14.803 1.00 76.69 146 GLY A CA 1
ATOM 1100 C C . GLY A 1 146 ? -1.038 5.150 -13.543 1.00 76.69 146 GLY A C 1
ATOM 1101 O O . GLY A 1 146 ? -0.650 6.152 -12.941 1.00 76.69 146 GLY A O 1
ATOM 1102 N N . THR A 1 147 ? -2.087 4.428 -13.153 1.00 86.88 147 THR A N 1
ATOM 1103 C CA . THR A 1 147 ? -2.752 4.562 -11.852 1.00 86.88 147 THR A CA 1
ATOM 1104 C C . THR A 1 147 ? -2.500 3.294 -11.041 1.00 86.88 147 THR A C 1
ATOM 1106 O O . THR A 1 147 ? -2.709 2.189 -11.551 1.00 86.88 147 THR A O 1
ATOM 1109 N N . LEU A 1 148 ? -2.059 3.458 -9.795 1.00 90.06 148 LEU A N 1
ATOM 1110 C CA . LEU A 1 148 ? -1.994 2.411 -8.785 1.00 90.06 148 LEU A CA 1
ATOM 1111 C C . LEU A 1 148 ? -3.344 2.331 -8.073 1.00 90.06 148 LEU A C 1
ATOM 1113 O O . LEU A 1 148 ? -3.762 3.266 -7.393 1.00 90.06 148 LEU A O 1
ATOM 1117 N N . GLU A 1 149 ? -4.011 1.199 -8.226 1.00 93.00 149 GLU A N 1
ATOM 1118 C CA . GLU A 1 149 ? -5.208 0.849 -7.477 1.00 93.00 149 GLU A CA 1
ATOM 1119 C C . GLU A 1 149 ? -4.787 -0.017 -6.282 1.00 93.00 149 GLU A C 1
ATOM 1121 O O . GLU A 1 149 ? -4.183 -1.075 -6.462 1.00 93.00 149 GLU A O 1
ATOM 1126 N N . LEU A 1 150 ? -5.090 0.430 -5.065 1.00 92.75 150 LEU A N 1
ATOM 1127 C CA . LEU A 1 150 ? -4.841 -0.303 -3.827 1.00 92.75 150 LEU A CA 1
ATOM 1128 C C . LEU A 1 150 ? -6.185 -0.627 -3.171 1.00 92.75 150 LEU A C 1
ATOM 1130 O O . LEU A 1 150 ? -6.948 0.271 -2.824 1.00 92.75 150 LEU A O 1
ATOM 1134 N N . TRP A 1 151 ? -6.489 -1.908 -2.996 1.00 93.69 151 TRP A N 1
ATOM 1135 C CA . TRP A 1 151 ? -7.658 -2.359 -2.255 1.00 93.69 151 TRP A CA 1
ATOM 1136 C C . TRP A 1 151 ? -7.257 -2.858 -0.879 1.00 93.69 151 TRP A C 1
ATOM 1138 O O . TRP A 1 151 ? -6.452 -3.777 -0.749 1.00 93.69 151 TRP A O 1
ATOM 1148 N N . CYS A 1 152 ? -7.904 -2.307 0.136 1.00 91.19 152 CYS A N 1
ATOM 1149 C CA . CYS A 1 152 ? -7.937 -2.862 1.474 1.00 91.19 152 CYS A CA 1
ATOM 1150 C C . CYS A 1 152 ? -9.117 -3.826 1.537 1.00 91.19 152 CYS A C 1
ATOM 1152 O O . CYS A 1 152 ? -10.265 -3.391 1.474 1.00 91.19 152 CYS A O 1
ATOM 1154 N N . VAL A 1 153 ? -8.862 -5.126 1.606 1.00 90.56 153 VAL A N 1
ATOM 1155 C CA . VAL A 1 153 ? -9.909 -6.149 1.594 1.00 90.56 153 VAL A CA 1
ATOM 1156 C C . VAL A 1 153 ? -10.027 -6.753 2.983 1.00 90.56 153 VAL A C 1
ATOM 1158 O O . VAL A 1 153 ? -9.045 -7.232 3.544 1.00 90.56 153 VAL A O 1
ATOM 1161 N N . ALA A 1 154 ? -11.231 -6.735 3.550 1.00 89.12 154 ALA A N 1
ATOM 1162 C CA . ALA A 1 154 ? -11.506 -7.344 4.842 1.00 89.12 154 ALA A CA 1
ATOM 1163 C C . ALA A 1 154 ? -11.120 -8.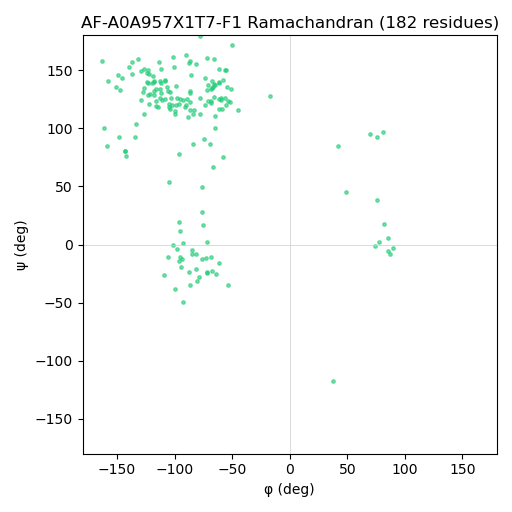828 4.841 1.00 89.12 154 ALA A C 1
ATOM 1165 O O . ALA A 1 154 ? -11.196 -9.514 3.818 1.00 89.12 154 ALA A O 1
ATOM 1166 N N . ARG A 1 155 ? -10.734 -9.348 6.008 1.00 85.25 155 ARG A N 1
ATOM 1167 C CA . ARG A 1 155 ? -10.331 -10.754 6.170 1.00 85.25 155 ARG A CA 1
ATOM 1168 C C . ARG A 1 155 ? -11.373 -11.759 5.653 1.00 85.25 155 ARG A C 1
ATOM 1170 O O . ARG A 1 155 ? -11.001 -12.794 5.109 1.00 85.25 155 ARG A O 1
ATOM 1177 N N . ASN A 1 156 ? -12.663 -11.450 5.797 1.00 79.38 156 ASN A N 1
ATOM 1178 C CA . ASN A 1 156 ? -13.776 -12.262 5.285 1.00 79.38 156 ASN A CA 1
ATOM 1179 C C . ASN A 1 156 ? -13.987 -12.136 3.761 1.00 79.38 156 ASN A C 1
ATOM 1181 O O . ASN A 1 156 ? -14.725 -12.927 3.183 1.00 79.38 156 ASN A O 1
ATOM 1185 N N . GLY A 1 157 ? -13.354 -11.159 3.103 1.00 77.19 157 GLY A N 1
ATOM 1186 C CA . GLY A 1 157 ? -13.487 -10.883 1.671 1.00 77.19 157 GLY A CA 1
ATOM 1187 C C . GLY A 1 157 ? -14.803 -10.215 1.261 1.00 77.19 157 GLY A C 1
ATOM 1188 O O . GLY A 1 157 ? -14.989 -9.923 0.082 1.00 77.19 157 GLY A O 1
ATOM 1189 N N . GLU A 1 158 ? -15.711 -9.958 2.204 1.00 80.25 158 GLU A N 1
ATOM 1190 C CA . GLU A 1 158 ? -17.046 -9.414 1.919 1.00 80.25 158 GLU A CA 1
ATOM 1191 C C . GLU A 1 158 ? -17.011 -7.905 1.671 1.00 80.25 158 GLU A C 1
ATOM 1193 O O . GLU A 1 158 ? -17.840 -7.356 0.946 1.00 80.25 158 GLU A O 1
ATOM 1198 N N . GLN A 1 159 ? -16.032 -7.228 2.269 1.00 84.62 159 GLN A N 1
ATOM 1199 C CA . GLN A 1 159 ? -15.882 -5.782 2.213 1.00 84.62 159 GLN A CA 1
ATOM 1200 C C . GLN A 1 159 ? -14.509 -5.417 1.680 1.00 84.62 159 GLN A C 1
ATOM 1202 O O . GLN A 1 159 ? -13.503 -6.047 2.005 1.00 84.62 159 GLN A O 1
ATOM 1207 N N . ARG A 1 160 ? -14.475 -4.382 0.845 1.00 89.25 160 ARG A N 1
ATOM 1208 C CA . ARG A 1 160 ? -13.234 -3.825 0.327 1.00 89.25 160 ARG A CA 1
ATOM 1209 C C . ARG A 1 160 ? -13.351 -2.325 0.144 1.00 89.25 160 ARG A C 1
ATOM 1211 O O . ARG A 1 160 ? -14.381 -1.833 -0.316 1.00 89.25 160 ARG A O 1
ATOM 1218 N N . TRP A 1 161 ? -12.264 -1.634 0.429 1.00 90.75 161 TRP A N 1
ATOM 1219 C CA . TRP A 1 161 ? -12.111 -0.200 0.244 1.00 90.75 161 TRP A CA 1
ATOM 1220 C C . TRP A 1 161 ? -11.028 0.035 -0.799 1.00 90.75 161 TRP A C 1
ATOM 1222 O O . TRP A 1 161 ? -9.992 -0.621 -0.757 1.00 90.75 161 TRP A O 1
ATOM 1232 N N . LYS A 1 162 ? -11.289 0.917 -1.765 1.00 91.69 162 LYS A N 1
ATOM 1233 C CA . LYS A 1 162 ? -10.366 1.207 -2.866 1.00 91.69 162 LYS A CA 1
ATOM 1234 C C . LYS A 1 162 ? -9.718 2.571 -2.654 1.00 91.69 162 LYS A C 1
ATOM 1236 O O . LYS A 1 162 ? -10.414 3.538 -2.358 1.00 91.69 162 LYS A O 1
ATOM 1241 N N . LEU A 1 163 ? -8.413 2.624 -2.870 1.00 90.94 163 LEU A N 1
ATOM 1242 C CA . LEU A 1 163 ? -7.579 3.815 -2.928 1.00 90.94 163 LEU A CA 1
ATOM 1243 C C . LEU A 1 163 ? -6.947 3.872 -4.324 1.00 90.94 163 LEU A C 1
ATOM 1245 O O . LEU A 1 163 ? -6.559 2.841 -4.877 1.00 90.94 163 LEU A O 1
ATOM 1249 N N . GLU A 1 164 ? -6.873 5.059 -4.915 1.00 91.88 164 GLU A N 1
ATOM 1250 C CA . GLU A 1 164 ? -6.361 5.256 -6.273 1.00 91.88 164 GLU A CA 1
ATOM 1251 C C . GLU A 1 164 ? -5.302 6.354 -6.267 1.00 91.88 164 GLU A C 1
ATOM 1253 O O . GLU A 1 164 ? -5.572 7.476 -5.845 1.00 91.88 164 GLU A O 1
ATOM 1258 N N . PHE A 1 165 ? -4.105 6.033 -6.755 1.00 88.12 165 PHE A N 1
ATOM 1259 C CA . PHE A 1 165 ? -2.974 6.953 -6.810 1.00 88.12 165 PHE A CA 1
ATOM 1260 C C . PHE A 1 165 ? -2.475 7.096 -8.251 1.00 88.12 165 PHE A C 1
ATOM 1262 O O . PHE A 1 165 ? -2.193 6.101 -8.920 1.00 88.12 165 PHE A O 1
ATOM 1269 N N . ASN A 1 166 ? -2.324 8.326 -8.745 1.00 84.25 166 ASN A N 1
ATOM 1270 C CA . ASN A 1 166 ? -1.738 8.576 -10.065 1.00 84.25 166 ASN A CA 1
ATOM 1271 C C . ASN A 1 166 ? -0.208 8.569 -9.974 1.00 84.25 166 ASN A C 1
ATOM 1273 O O . ASN A 1 166 ? 0.380 9.432 -9.331 1.00 84.25 166 ASN A O 1
ATOM 1277 N N . ILE A 1 167 ? 0.445 7.613 -10.643 1.00 78.00 167 ILE A N 1
ATOM 1278 C CA . ILE A 1 167 ? 1.908 7.437 -10.581 1.00 78.00 167 ILE A CA 1
ATOM 1279 C C . ILE A 1 167 ? 2.656 8.112 -11.743 1.00 78.00 167 ILE A C 1
ATOM 1281 O O . ILE A 1 167 ? 3.868 8.295 -11.667 1.00 78.00 167 ILE A O 1
ATOM 1285 N N . ARG A 1 168 ? 1.955 8.520 -12.814 1.00 68.00 168 ARG A N 1
ATOM 1286 C CA . ARG A 1 168 ? 2.560 9.175 -13.993 1.00 68.00 168 ARG A CA 1
ATOM 1287 C C . ARG A 1 168 ? 2.840 10.669 -13.838 1.00 68.00 168 ARG A C 1
ATOM 1289 O O . ARG A 1 168 ? 3.789 11.152 -14.445 1.00 68.00 168 ARG A O 1
ATOM 1296 N N . GLU A 1 169 ? 2.050 11.406 -13.056 1.00 55.47 169 GLU A N 1
ATOM 1297 C CA . GLU A 1 169 ? 2.237 12.864 -12.905 1.00 55.47 169 GLU A CA 1
ATOM 1298 C C . GLU A 1 169 ? 3.584 13.220 -12.256 1.00 55.47 169 GLU A C 1
ATOM 1300 O O . GLU A 1 169 ? 4.143 14.275 -12.534 1.00 55.47 169 GLU A O 1
ATOM 1305 N N . GLN A 1 170 ? 4.146 12.300 -11.473 1.00 51.78 170 GLN A N 1
ATOM 1306 C CA . GLN A 1 170 ? 5.381 12.499 -10.715 1.00 51.78 170 GLN A CA 1
ATOM 1307 C C . GLN A 1 170 ? 6.641 12.157 -11.534 1.00 51.78 170 GLN A C 1
ATOM 1309 O O . GLN A 1 170 ? 7.697 12.732 -11.300 1.00 51.78 170 GLN A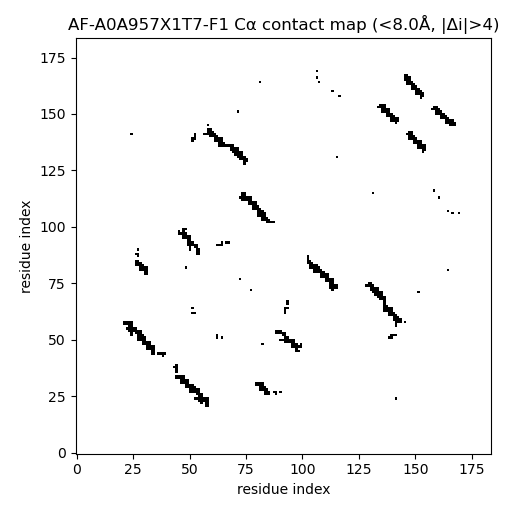 O 1
ATOM 1314 N N . GLN A 1 171 ? 6.530 11.312 -12.572 1.00 48.59 171 GLN A N 1
ATOM 1315 C CA . GLN A 1 171 ? 7.656 10.999 -13.472 1.00 48.59 171 GLN A CA 1
ATOM 1316 C C . GLN A 1 171 ? 8.090 12.199 -14.327 1.00 48.59 171 GLN A C 1
ATOM 1318 O O . GLN A 1 171 ? 9.223 12.252 -14.790 1.00 48.59 171 GLN A O 1
ATOM 1323 N N . ASN A 1 172 ? 7.199 13.170 -14.539 1.00 40.88 172 ASN A N 1
ATOM 1324 C CA . ASN A 1 172 ? 7.482 14.345 -15.364 1.00 40.88 172 ASN A CA 1
ATOM 1325 C C . ASN A 1 172 ? 8.185 15.476 -14.586 1.00 40.88 172 ASN A C 1
ATOM 1327 O O . ASN A 1 172 ? 8.586 16.469 -15.189 1.00 40.88 172 ASN A O 1
ATOM 1331 N N . VAL A 1 173 ? 8.316 15.352 -13.259 1.00 43.03 173 VAL A N 1
ATOM 1332 C CA . VAL A 1 173 ? 8.966 16.372 -12.419 1.00 43.03 173 VAL A CA 1
ATOM 1333 C C . VAL A 1 173 ? 10.484 16.150 -12.362 1.00 43.03 173 VAL A C 1
ATOM 1335 O O . VAL A 1 173 ? 11.235 17.119 -12.418 1.00 43.03 173 VAL A O 1
ATOM 1338 N N . GLU A 1 174 ? 10.955 14.897 -12.372 1.00 41.59 174 GLU A N 1
ATOM 1339 C CA . GLU A 1 174 ? 12.396 14.568 -12.366 1.00 41.59 174 GLU A CA 1
ATOM 1340 C C . GLU A 1 174 ? 13.101 14.873 -13.707 1.00 41.59 174 GLU A C 1
ATOM 1342 O O . GLU A 1 174 ? 14.301 15.140 -13.731 1.00 41.59 174 GLU A O 1
ATOM 1347 N N . GLU A 1 175 ? 12.380 14.908 -14.834 1.00 43.72 175 GLU A N 1
ATOM 1348 C CA . GLU A 1 175 ? 12.998 15.095 -16.159 1.00 43.72 175 GLU A CA 1
ATOM 1349 C C . GLU A 1 175 ? 13.236 16.576 -16.538 1.00 43.72 175 GLU A C 1
ATOM 1351 O O . GLU A 1 175 ? 13.867 16.862 -17.557 1.00 43.72 175 GLU A O 1
ATOM 1356 N N . GLN A 1 176 ? 12.792 17.537 -15.713 1.00 39.06 176 GLN A N 1
ATOM 1357 C CA . GLN A 1 176 ? 13.011 18.973 -15.959 1.00 39.06 176 GLN A CA 1
ATOM 1358 C C . GLN A 1 176 ? 14.254 19.568 -15.273 1.00 39.06 176 GLN A C 1
ATOM 1360 O O . GLN A 1 176 ? 14.675 20.650 -15.680 1.00 39.06 176 GLN A O 1
ATOM 1365 N N . ASP A 1 177 ? 14.899 18.872 -14.328 1.00 42.69 177 ASP A N 1
ATOM 1366 C CA . ASP A 1 177 ? 16.105 19.384 -13.640 1.00 42.69 177 ASP A CA 1
ATOM 1367 C C . ASP A 1 177 ? 17.433 18.851 -14.232 1.00 42.69 177 ASP A C 1
ATOM 1369 O O . ASP A 1 177 ? 18.521 19.291 -13.875 1.00 42.69 177 ASP A O 1
ATOM 1373 N N . ALA A 1 178 ? 17.378 17.942 -15.215 1.00 47.31 178 ALA A N 1
ATOM 1374 C CA . ALA A 1 178 ? 18.566 17.319 -15.817 1.00 47.31 178 ALA A CA 1
ATOM 1375 C C . ALA A 1 178 ? 19.060 17.977 -17.128 1.00 47.31 178 ALA A C 1
ATOM 1377 O O . ALA A 1 178 ? 19.804 17.364 -17.898 1.00 47.31 178 ALA A O 1
ATOM 1378 N N . THR A 1 179 ? 18.689 19.227 -17.426 1.00 46.44 179 THR A N 1
ATOM 1379 C CA . THR A 1 179 ? 19.292 19.986 -18.540 1.00 46.44 179 THR A CA 1
ATOM 1380 C C . THR A 1 179 ? 19.650 21.410 -18.132 1.00 46.44 179 THR A C 1
ATOM 1382 O O . THR A 1 179 ? 18.898 22.359 -18.314 1.00 46.44 179 THR A O 1
ATOM 1385 N N . ALA A 1 180 ? 20.894 21.564 -17.687 1.00 46.53 180 ALA A N 1
ATOM 1386 C CA . ALA A 1 180 ? 21.719 22.697 -18.080 1.00 46.53 180 ALA A CA 1
ATOM 1387 C C . ALA A 1 180 ? 23.195 22.260 -18.118 1.00 46.53 180 ALA A C 1
ATOM 1389 O O . ALA A 1 180 ? 23.882 22.307 -17.097 1.00 46.53 180 ALA A O 1
ATOM 1390 N N . PRO A 1 181 ? 23.733 21.820 -19.273 1.00 51.81 181 PRO A N 1
ATOM 1391 C CA . PRO A 1 181 ? 25.172 21.751 -19.432 1.00 51.81 181 PRO A CA 1
ATOM 1392 C C . PRO A 1 181 ? 25.744 23.174 -19.466 1.00 51.81 181 PRO A C 1
ATOM 1394 O O . PRO A 1 181 ? 25.358 24.015 -20.278 1.00 51.81 181 PRO A O 1
ATOM 1397 N N . ASN A 1 182 ? 26.671 23.392 -18.541 1.00 46.47 182 ASN A N 1
ATOM 1398 C CA . ASN A 1 182 ? 27.699 24.423 -18.481 1.00 46.47 182 ASN A CA 1
ATOM 1399 C C . ASN A 1 182 ? 27.985 25.132 -19.825 1.00 46.47 182 ASN A C 1
ATOM 1401 O O . ASN A 1 182 ? 28.331 24.484 -20.817 1.00 46.47 182 ASN A O 1
ATOM 1405 N N . ARG A 1 183 ? 27.943 26.470 -19.836 1.00 39.06 183 ARG A N 1
ATOM 1406 C CA . ARG A 1 183 ? 28.573 27.278 -20.886 1.00 39.06 183 ARG A CA 1
ATOM 1407 C C . ARG A 1 183 ? 29.503 28.302 -20.228 1.00 39.06 183 ARG A C 1
ATOM 1409 O O . ARG A 1 183 ? 29.028 29.172 -19.509 1.00 39.06 183 ARG A O 1
ATOM 1416 N N . VAL A 1 184 ? 30.797 28.071 -20.484 1.00 48.66 184 VAL A N 1
ATOM 1417 C CA . VAL A 1 184 ? 32.008 28.909 -20.324 1.00 48.66 184 VAL A CA 1
ATOM 1418 C C . VAL A 1 184 ? 31.805 30.399 -20.090 1.00 48.66 184 VAL A C 1
ATOM 1420 O O . VAL A 1 184 ? 31.039 31.014 -20.864 1.00 48.66 184 VAL A O 1
#

Mean predicted aligned error: 12.93 Å

Sequence (184 aa):
RSVGLGAAYYGMARKGRGIRIRAGASRTYYIGVESSMPAVPGIPTPVNALCVVPFGMEEGTSADIRQKEFGLVLGEPAVFQLLASNTRKTDEAGETVEDWNDELEEVVQMETQLPPPPNREDEEAGAPTGSTIIPVWLQSKVTEIGTLELWCVARNGEQRWKLEFNIREQQNVEEQDATAPNRV

Radius of gyration: 20.22 Å; Cα contacts (8 Å, |Δi|>4): 325; chains: 1; bounding box: 60×52×60 Å

Foldseek 3Di:
DDDDDDDDDDDDDDDDPDDPPQAFAQWFKWKWAFDPDPDDPPDPGWTKTFTQGAGRHGAFDKDWQPVDKGWDKAPDKDKIWMKIANPPRPDDGGDIHTPCDPRIDTDDIDIDHHHDDPDDPPPPPDDPSDIGIAIFTWMWHQHPQQKIWIWTAGPVRPDIDIDIHRRPVRVVVVVVVPDDPDDD

Solvent-accessible surface area (backbone atoms only — not comparable to full-atom values): 11410 Å² total; per-residue (Å²): 133,88,83,89,91,79,90,87,88,77,87,88,90,80,91,71,102,60,84,82,73,74,59,36,36,89,41,16,31,23,39,53,41,81,52,93,63,82,75,48,91,97,48,81,74,60,66,26,34,32,29,51,36,29,38,54,45,46,52,68,42,70,44,79,29,73,92,52,76,42,76,44,66,16,54,42,79,38,78,45,38,38,31,35,18,89,78,57,61,81,57,50,69,59,41,72,45,65,86,53,74,88,59,50,44,83,73,46,78,45,77,49,62,42,78,61,78,92,81,62,85,78,73,68,79,86,68,73,88,57,72,41,74,43,59,18,26,44,34,25,31,38,37,85,86,37,34,41,40,38,32,45,28,32,77,86,65,85,47,72,46,81,46,80,45,76,59,53,76,60,63,65,60,68,70,67,76,78,74,77,83,85,78,135

pLDDT: mean 73.71, std 19.78, range [31.23, 94.12]

Nearest PDB structures (foldseek):
  4r5g-assembly2_B-2  TM=5.055E-01  e=4.212E-04  Escherichia coli K-12
  5gjj-assembly1_A  TM=4.496E-01  e=5.449E-04  Homo sapiens
  6k39-assembly1_A  TM=4.188E-01  e=4.916E-04  Homo sapiens
  7krv-assembly1_B  TM=5.043E-01  e=2.424E-03  Escherichia coli K-12
  4wv5-assembly2_B  TM=4.193E-01  e=7.142E-03  Homo sapiens

Secondary structure (DSSP, 8-state):
----------------------PBPSSEEEEEEE--SPPPTTSPPPEEEEEEE-TTPBTT-EEEEEEEEEEEEESSEEEEEEEEESS--SPPTT-EE-S-TTSSEEEEEEEEEPPPPS--S---TT-----EEEEEEEEEEE-TTSEEEEEEEETTSS-EEEEEEE-STTHHHHTTSS------